Protein 1RL4 (pdb70)

Secondary structure (DSSP, 8-state):
----TT-GGGGS-PBPP---SHHHHHHHHHHHHHHHHTT-SEEEGGGGT--BSEEEE--EEEEEEEEEE-S-EEEEEE--TTSTT--EEEEEES-EEEEEE-TTS-EEEEEE-HHHHHHHHHHHHHHTT--GGGGB-HHHHHHHHHHHHHHHH-/----TT-GGGGS-PBPP---SHHHHHHHHHHHHHHHHTT-SEEEGGGGT--BSEEEE--EEEEEEEEEE-S-EEEEEE--TTSTT--EEEEEESSEEEEEE-TTS-EEEEEE-HHHHHHHHHHHHHHHT--GGGGB-HHHHHHHHHHHHHHHHHT-

Structure (m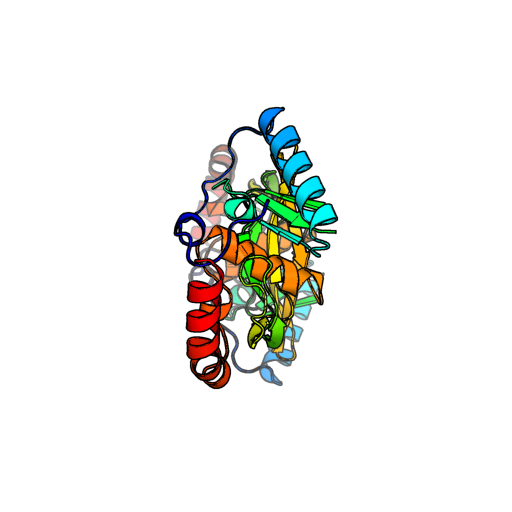mCIF, N/CA/C/O backbone):
data_1RL4
#
_entry.id   1RL4
#
_cell.length_a   102.317
_cell.length_b   102.317
_cell.length_c   118.339
_cell.angle_alpha   90.00
_cell.angle_beta   90.00
_cell.angle_gamma   120.00
#
_symmetry.space_group_name_H-M   'P 65'
#
loop_
_entity.id
_entity.type
_entity.pdbx_description
1 polymer 'formylmethionine deformylase'
2 non-polymer 'COBALT (II) ION'
3 non-polymer '(2R)-2-{[FORMYL(HYDROXY)AMINO]METHYL}HEXANOIC ACID'
4 non-polymer "2-{N'-[2-(5-AMINO-1-PHENYLCARBAMOYL-PENTYLCARBAMOYL)-HEXYL]-HYDRAZINOMETHYL}-HEXANOIC ACID(5-AMINO-1-PHENYLCARBAMOYL-PENTYL)-AMIDE"
5 water water
#
loop_
_atom_site.group_PDB
_atom_site.id
_atom_site.type_symbol
_atom_site.label_atom_id
_atom_site.label_alt_id
_atom_site.label_comp_id
_atom_site.label_asym_id
_atom_site.label_entity_id
_atom_site.label_seq_id
_atom_site.pdbx_PDB_ins_code
_atom_site.Cartn_x
_atom_site.Cartn_y
_atom_site.Cartn_z
_atom_site.occupancy
_atom_site.B_iso_or_equiv
_atom_site.auth_seq_id
_atom_site.auth_comp_id
_atom_site.auth_asym_id
_atom_site.auth_atom_id
_atom_site.pdbx_PDB_model_num
ATOM 1 N N . LYS A 1 10 ? -9.284 39.913 13.321 1.00 65.86 66 LYS A N 1
ATOM 2 C CA . LYS A 1 10 ? -9.674 40.954 12.323 1.00 65.55 66 LYS A CA 1
ATOM 3 C C . LYS A 1 10 ? -8.585 41.221 11.260 1.00 62.89 66 LYS A C 1
ATOM 4 O O . LYS A 1 10 ? -7.382 41.160 11.530 1.00 60.69 66 LYS A O 1
ATOM 10 N N . ILE A 1 11 ? -9.026 41.533 10.048 1.00 57.02 67 ILE A N 1
ATOM 11 C CA . ILE A 1 11 ? -8.105 41.823 8.971 1.00 51.68 67 ILE A CA 1
ATOM 12 C C . ILE A 1 11 ? -8.065 43.326 8.686 1.00 46.61 67 ILE A C 1
ATOM 13 O O . ILE A 1 11 ? -9.094 43.992 8.702 1.00 46.55 67 ILE A O 1
ATOM 18 N N . VAL A 1 12 ? -6.880 43.877 8.453 1.00 40.00 68 VAL A N 1
ATOM 19 C CA . VAL A 1 12 ? -6.802 45.308 8.176 1.00 40.58 68 VAL A CA 1
ATOM 20 C C . VAL A 1 12 ? -7.299 45.692 6.771 1.00 39.79 68 VAL A C 1
ATOM 21 O O . VAL A 1 12 ? -7.087 44.958 5.799 1.00 39.17 68 VAL A O 1
ATOM 25 N N . LYS A 1 13 ? -7.964 46.845 6.692 1.00 37.51 69 LYS A N 1
ATOM 26 C CA . LYS A 1 13 ? -8.639 47.297 5.481 1.00 36.24 69 LYS A CA 1
ATOM 27 C C . LYS A 1 13 ? -7.950 48.492 4.850 1.00 35.05 69 LYS A C 1
ATOM 28 O O . LYS A 1 13 ? -7.444 49.381 5.541 1.00 32.98 69 LYS A O 1
ATOM 34 N N . TYR A 1 14 ? -7.944 48.499 3.521 1.00 30.94 70 TYR A N 1
ATOM 35 C CA . TYR A 1 14 ? -7.621 49.674 2.750 1.00 30.72 70 TYR A CA 1
ATOM 36 C C . TYR A 1 14 ? -8.553 50.786 3.238 1.00 30.25 70 TYR A C 1
ATOM 37 O O . TYR A 1 14 ? -9.719 50.517 3.478 1.00 30.43 70 TYR A O 1
ATOM 46 N N . PRO A 1 15 ? -8.062 52.017 3.401 1.00 30.63 71 PRO A N 1
ATOM 47 C CA . PRO A 1 15 ? -6.711 52.445 3.014 1.00 29.20 71 PRO A CA 1
ATOM 48 C C . PRO A 1 15 ? -5.657 52.523 4.132 1.00 29.39 71 PRO A C 1
ATOM 49 O O . PRO A 1 15 ? -4.750 53.361 4.037 1.00 25.73 71 PRO A O 1
ATOM 53 N N . ASP A 1 16 ? -5.754 51.683 5.153 1.00 31.67 72 ASP A N 1
ATOM 54 C CA . ASP A 1 16 ? -4.716 51.604 6.183 1.00 32.49 72 ASP A CA 1
ATOM 55 C C . ASP A 1 16 ? -3.310 51.586 5.573 1.00 35.24 72 ASP A C 1
ATOM 56 O O . ASP A 1 16 ? -3.037 50.800 4.658 1.00 34.30 72 ASP A O 1
ATOM 61 N N . PRO A 1 17 ? -2.421 52.448 6.073 1.00 39.26 73 PRO A N 1
ATOM 62 C CA . PRO A 1 17 ? -1.076 52.595 5.492 1.00 39.09 73 PRO A CA 1
ATOM 63 C C . PRO A 1 17 ? -0.125 51.410 5.735 1.00 37.70 73 PRO A C 1
ATOM 64 O O . PRO A 1 17 ? 0.901 51.308 5.040 1.00 35.94 73 PRO A O 1
ATOM 68 N N . ILE A 1 18 ? -0.435 50.553 6.706 1.00 36.47 74 ILE A N 1
ATOM 69 C CA . ILE A 1 18 ? 0.357 49.342 6.911 1.00 40.47 74 ILE A CA 1
ATOM 70 C C . ILE A 1 18 ? 0.412 48.521 5.597 1.00 40.41 74 ILE A C 1
ATOM 71 O O . ILE A 1 18 ? 1.435 47.920 5.268 1.00 38.00 74 ILE A O 1
ATOM 76 N N . LEU A 1 19 ? -0.676 48.552 4.832 1.00 37.08 75 LEU A N 1
ATOM 77 C CA . LEU A 1 19 ? -0.776 47.798 3.594 1.00 35.04 75 LEU A CA 1
ATOM 78 C C . LEU A 1 19 ? 0.144 48.346 2.506 1.00 35.51 75 LEU A C 1
ATOM 79 O O . LEU A 1 19 ? 0.329 47.704 1.473 1.00 35.37 75 LEU A O 1
ATOM 84 N N . ARG A 1 20 ? 0.687 49.544 2.721 1.00 32.57 76 ARG A N 1
ATOM 85 C CA . ARG A 1 20 ? 1.504 50.217 1.716 1.00 33.19 76 ARG A CA 1
ATOM 86 C C . ARG A 1 20 ? 2.997 50.136 2.022 1.00 32.83 76 ARG A C 1
ATOM 87 O O . ARG A 1 20 ? 3.822 50.583 1.236 1.00 32.94 76 ARG A O 1
ATOM 95 N N . ARG A 1 21 ? 3.339 49.588 3.173 1.00 34.74 77 ARG A N 1
ATOM 96 C CA . ARG A 1 21 ? 4.744 49.442 3.550 1.00 40.64 77 ARG A CA 1
ATOM 97 C C . ARG A 1 21 ? 5.406 48.264 2.823 1.00 39.20 77 ARG A C 1
ATOM 98 O O . ARG A 1 21 ? 4.733 47.329 2.366 1.00 38.77 77 ARG A O 1
ATOM 106 N N . ARG A 1 22 ? 6.727 48.304 2.717 1.00 37.15 78 ARG A N 1
ATOM 107 C CA . ARG A 1 22 ? 7.468 47.117 2.315 1.00 36.94 78 ARG A CA 1
ATOM 108 C C . ARG A 1 22 ? 7.683 46.215 3.536 1.00 36.08 78 ARG A C 1
ATOM 109 O O . ARG A 1 22 ? 8.453 46.555 4.430 1.00 39.46 78 ARG A O 1
ATOM 117 N N . SER A 1 23 ? 6.993 45.077 3.585 1.00 32.71 79 SER A N 1
ATOM 118 C CA . SER A 1 23 ? 7.180 44.117 4.684 1.00 31.59 79 SER A CA 1
ATOM 119 C C . SER A 1 23 ? 8.637 43.673 4.802 1.00 32.15 79 SER A C 1
ATOM 120 O O . SER A 1 23 ? 9.361 43.597 3.799 1.00 28.00 79 SER A O 1
ATOM 123 N N . GLU A 1 24 ? 9.049 43.371 6.028 1.00 32.05 80 GLU A N 1
ATOM 124 C CA . GLU A 1 24 ? 10.444 43.070 6.342 1.00 35.47 80 GLU A CA 1
ATOM 125 C C . GLU A 1 24 ? 10.723 41.575 6.307 1.00 30.53 80 GLU A C 1
ATOM 126 O O . GLU A 1 24 ? 9.911 40.768 6.773 1.00 25.48 80 GLU A O 1
ATOM 132 N N . GLU A 1 25 ? 11.897 41.217 5.805 1.00 30.49 81 GLU A N 1
ATOM 133 C CA . GLU A 1 25 ? 12.358 39.827 5.834 1.00 32.99 81 GLU A CA 1
ATOM 134 C C . GLU A 1 25 ? 12.286 39.231 7.243 1.00 32.77 81 GLU A C 1
ATOM 135 O O . GLU A 1 25 ? 12.608 39.899 8.213 1.00 36.19 81 GLU A O 1
ATOM 141 N N . VAL A 1 26 ? 11.843 37.983 7.349 1.00 35.30 82 VAL A N 1
ATOM 142 C CA . VAL A 1 26 ? 11.913 37.243 8.599 1.00 39.22 82 VAL A CA 1
ATOM 143 C C . VAL A 1 26 ? 13.361 36.770 8.758 1.00 44.91 82 VAL A C 1
ATOM 144 O O . VAL A 1 26 ? 13.952 36.251 7.811 1.00 39.84 82 VAL A O 1
ATOM 148 N N . THR A 1 27 ? 13.930 36.966 9.945 1.00 47.19 83 THR A N 1
ATOM 149 C CA . THR A 1 27 ? 15.284 36.501 10.229 1.00 52.44 83 THR A CA 1
ATOM 150 C C . THR A 1 27 ? 15.294 35.404 11.299 1.00 53.58 83 THR A C 1
ATOM 151 O O . THR A 1 27 ? 16.196 34.577 11.319 1.00 53.59 83 THR A O 1
ATOM 155 N N . ASN A 1 28 ? 14.278 35.371 12.160 1.00 53.73 84 ASN A N 1
ATOM 156 C CA . ASN A 1 28 ? 14.196 34.329 13.189 1.00 55.36 84 ASN A CA 1
ATOM 157 C C . ASN A 1 28 ? 13.148 33.265 12.893 1.00 54.42 84 ASN A C 1
ATOM 158 O O . ASN A 1 28 ? 11.952 33.522 12.974 1.00 55.01 84 ASN A O 1
ATOM 163 N N . PHE A 1 29 ? 13.600 32.063 12.566 1.00 52.90 85 PHE A N 1
ATOM 164 C CA . PHE A 1 29 ? 12.681 30.975 12.275 1.00 53.85 85 PHE A CA 1
ATOM 165 C C . PHE A 1 29 ? 12.471 30.131 13.520 1.00 59.56 85 PHE A C 1
ATOM 166 O O . PHE A 1 29 ? 12.878 28.979 13.577 1.00 60.91 85 PHE A O 1
ATOM 174 N N . ASP A 1 30 ? 11.814 30.731 14.507 1.00 66.35 86 ASP A N 1
ATOM 175 C CA . ASP A 1 30 ? 11.672 30.165 15.847 1.00 71.83 86 ASP A CA 1
ATOM 176 C C . ASP A 1 30 ? 10.213 29.924 16.251 1.00 74.18 86 ASP A C 1
ATOM 177 O O . ASP A 1 30 ? 9.381 29.507 15.440 1.00 73.31 86 ASP A O 1
ATOM 182 N N . ASP A 1 31 ? 9.920 30.206 17.519 1.00 76.31 87 ASP A N 1
ATOM 183 C CA . ASP A 1 31 ? 8.597 29.972 18.098 1.00 76.58 87 ASP A CA 1
ATOM 184 C C . ASP A 1 31 ? 7.625 31.129 17.852 1.00 73.75 87 ASP A C 1
ATOM 185 O O . ASP A 1 31 ? 6.443 30.906 17.599 1.00 71.23 87 ASP A O 1
ATOM 190 N N . ASN A 1 32 ? 8.121 32.358 17.929 1.00 72.66 88 ASN A N 1
ATOM 191 C CA . ASN A 1 32 ? 7.316 33.508 17.552 1.00 73.97 88 ASN A CA 1
ATOM 192 C C . ASN A 1 32 ? 6.732 33.346 16.141 1.00 72.53 88 ASN A C 1
ATOM 193 O O . ASN A 1 32 ? 5.526 33.506 15.934 1.00 73.38 88 ASN A O 1
ATOM 198 N N . LEU A 1 33 ? 7.596 33.006 15.185 1.00 68.47 89 LEU A N 1
ATOM 199 C CA . LEU A 1 33 ? 7.192 32.772 13.802 1.00 62.70 89 LEU A CA 1
ATOM 200 C C . LEU A 1 33 ? 6.074 31.743 13.712 1.00 61.52 89 LEU A C 1
ATOM 201 O O . LEU A 1 33 ? 5.088 31.943 12.996 1.00 57.37 89 LEU A O 1
ATOM 206 N N . LYS A 1 34 ? 6.240 30.640 14.437 1.00 62.28 90 LYS A N 1
ATOM 207 C CA . LYS A 1 34 ? 5.255 29.565 14.460 1.00 64.62 90 LYS A CA 1
ATOM 208 C C . LYS A 1 34 ? 3.903 30.052 14.990 1.00 64.67 90 LYS A C 1
ATOM 209 O O . LYS A 1 34 ? 2.849 29.659 14.490 1.00 62.69 90 LYS A O 1
ATOM 215 N N . ARG A 1 35 ? 3.950 30.913 16.002 1.00 66.43 91 ARG A N 1
ATOM 216 C CA . ARG A 1 35 ? 2.744 31.477 16.596 1.00 68.83 91 ARG A CA 1
ATOM 217 C C . ARG A 1 35 ? 2.077 32.439 15.614 1.00 64.30 91 ARG A C 1
ATOM 218 O O . ARG A 1 35 ? 0.880 32.345 15.360 1.00 64.50 91 ARG A O 1
ATOM 226 N N . VAL A 1 36 ? 2.865 33.354 15.056 1.00 58.90 92 VAL A N 1
ATOM 227 C CA . VAL A 1 36 ? 2.379 34.263 14.027 1.00 54.00 92 VAL A CA 1
ATOM 228 C C . VAL A 1 36 ? 1.709 33.524 12.868 1.00 51.07 92 VAL A C 1
ATOM 229 O O .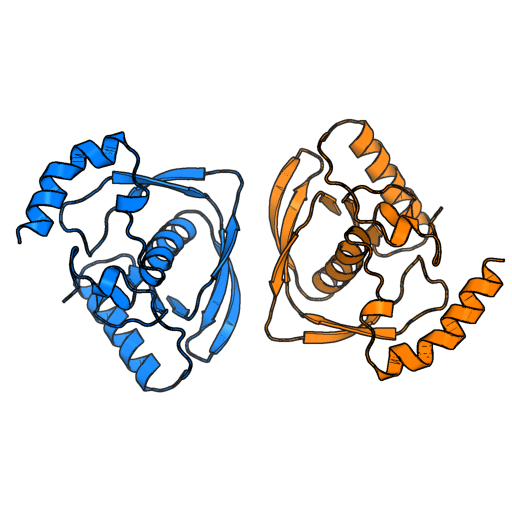 VAL A 1 36 ? 0.607 33.883 12.447 1.00 50.40 92 VAL A O 1
ATOM 233 N N . VAL A 1 37 ? 2.363 32.481 12.366 1.00 46.88 93 VAL A N 1
ATOM 234 C CA . VAL A 1 37 ? 1.835 31.721 11.236 1.00 45.14 93 VAL A CA 1
ATOM 235 C C . VAL A 1 37 ? 0.530 31.021 11.594 1.00 46.59 93 VAL A C 1
ATOM 236 O O . VAL A 1 37 ? -0.397 30.980 10.779 1.00 44.53 93 VAL A O 1
ATOM 240 N N . ARG A 1 38 ? 0.452 30.467 12.807 1.00 49.54 94 ARG A N 1
ATOM 241 C CA . ARG A 1 38 ? -0.793 29.836 13.260 1.00 48.76 94 ARG A CA 1
ATOM 242 C C . ARG A 1 38 ? -1.936 30.859 13.383 1.00 43.74 94 ARG A C 1
ATOM 243 O O . ARG A 1 38 ? -3.059 30.585 12.985 1.00 43.17 94 ARG A O 1
ATOM 251 N N . LYS A 1 39 ? -1.634 32.027 13.932 1.00 42.21 95 LYS A N 1
ATOM 252 C CA . LYS A 1 39 ? -2.576 33.129 13.971 1.00 47.27 95 LYS A CA 1
ATOM 253 C C . LYS A 1 39 ? -3.085 33.495 12.562 1.00 48.16 95 LYS A C 1
ATOM 254 O O . LYS A 1 39 ? -4.288 33.724 12.378 1.00 47.62 95 LYS A O 1
ATOM 260 N N . MET A 1 40 ? -2.180 33.542 11.577 1.00 44.06 96 MET A N 1
ATOM 261 C CA . MET A 1 40 ? -2.565 33.857 10.201 1.00 41.25 96 MET A CA 1
ATOM 262 C C . MET A 1 40 ? -3.538 32.825 9.644 1.00 41.90 96 MET A C 1
ATOM 263 O O . MET A 1 40 ? -4.537 33.172 9.000 1.00 40.23 96 MET A O 1
ATOM 268 N N . PHE A 1 41 ? -3.250 31.554 9.893 1.00 41.96 97 PHE A N 1
ATOM 269 C CA . PHE A 1 41 ? -4.140 30.490 9.444 1.00 45.82 97 PHE A CA 1
ATOM 270 C C . PHE A 1 41 ? -5.508 30.597 10.115 1.00 48.26 97 PHE A C 1
ATOM 271 O O . PHE A 1 41 ? -6.529 30.508 9.441 1.00 49.40 97 PHE A O 1
ATOM 279 N N . ASP A 1 42 ? -5.518 30.799 11.434 1.00 48.19 98 ASP A N 1
ATOM 280 C CA . ASP A 1 42 ? -6.765 30.930 12.199 1.00 50.62 98 ASP A CA 1
ATOM 281 C C . ASP A 1 42 ? -7.621 32.038 11.610 1.00 49.21 98 ASP A C 1
ATOM 282 O O . ASP A 1 42 ? -8.796 31.837 11.313 1.00 48.84 98 ASP A O 1
ATOM 287 N N . ILE A 1 43 ? -7.023 33.214 11.452 1.00 48.36 99 ILE A N 1
ATOM 288 C CA . ILE A 1 43 ? -7.743 34.345 10.888 1.00 49.11 99 ILE A CA 1
ATOM 289 C C . ILE A 1 43 ? -8.205 34.049 9.457 1.00 50.89 99 ILE A C 1
ATOM 290 O O . ILE A 1 43 ? -9.344 34.346 9.103 1.00 49.75 99 ILE A O 1
ATOM 295 N N . MET A 1 44 ? -7.340 33.426 8.656 1.00 50.80 100 MET A N 1
ATOM 296 C CA . MET A 1 44 ? -7.710 33.047 7.299 1.00 51.27 100 MET A CA 1
ATOM 297 C C . MET A 1 44 ? -8.930 32.124 7.257 1.00 52.61 100 MET A C 1
ATOM 298 O O . MET A 1 44 ? -9.849 32.357 6.476 1.00 49.22 100 MET A O 1
ATOM 303 N N . TYR A 1 45 ? -8.939 31.082 8.089 1.00 56.89 101 TYR A N 1
ATOM 304 C CA . TYR A 1 45 ? -10.079 30.158 8.137 1.00 60.33 101 TYR A CA 1
ATOM 305 C C . TYR A 1 45 ? -11.350 30.869 8.571 1.00 59.25 101 TYR A C 1
ATOM 306 O O . TYR A 1 45 ? -12.403 30.646 8.000 1.00 59.46 101 TYR A O 1
ATOM 315 N N . GLU A 1 46 ? -11.237 31.735 9.571 1.00 59.37 102 GLU A N 1
ATOM 316 C CA . GLU A 1 46 ? -12.376 32.503 10.059 1.00 61.03 102 GLU A CA 1
ATOM 317 C C . GLU A 1 46 ? -12.981 33.398 8.973 1.00 59.97 102 GLU A C 1
ATOM 318 O O . GLU A 1 46 ? -14.199 33.486 8.849 1.00 57.00 102 GLU A O 1
ATOM 324 N N . SER A 1 47 ? -12.129 34.055 8.188 1.00 59.80 103 SER A N 1
ATOM 325 C CA . SER A 1 47 ? -12.590 34.940 7.116 1.00 59.13 103 SER A CA 1
ATOM 326 C C . SER A 1 47 ? -12.936 34.194 5.835 1.00 57.91 103 SER A C 1
ATOM 327 O O . SER A 1 47 ? -13.287 34.819 4.839 1.00 56.44 103 SER A O 1
ATOM 330 N N . LYS A 1 48 ? -12.821 32.868 5.855 1.00 59.16 104 LYS A N 1
ATOM 331 C CA . LYS A 1 48 ? -13.052 32.045 4.665 1.00 63.56 104 LYS A CA 1
ATOM 332 C C . LYS A 1 48 ? -12.213 32.508 3.472 1.00 61.76 104 LYS A C 1
ATOM 333 O O . LYS A 1 48 ? -12.694 32.558 2.341 1.00 62.10 104 LYS A O 1
ATOM 339 N N . GLY A 1 49 ? -10.957 32.843 3.730 1.00 58.04 105 GLY A N 1
ATOM 340 C CA . GLY A 1 49 ? -10.072 33.300 2.683 1.00 55.49 105 GLY A CA 1
ATOM 341 C C . GLY A 1 49 ? -9.349 32.136 2.051 1.00 53.24 105 GLY A C 1
ATOM 342 O O . GLY A 1 49 ? -9.179 31.101 2.666 1.00 55.39 105 GLY A O 1
ATOM 343 N N . ILE A 1 50 ? -8.928 32.301 0.811 1.00 51.68 106 ILE A N 1
ATOM 344 C CA . ILE A 1 50 ? -8.167 31.275 0.138 1.00 51.25 106 ILE A CA 1
ATOM 345 C C . ILE A 1 50 ? -6.689 31.452 0.470 1.00 51.18 106 ILE A C 1
ATOM 346 O O . ILE A 1 50 ? -5.889 30.542 0.292 1.00 53.75 106 ILE A O 1
ATOM 351 N N . GLY A 1 51 ? -6.342 32.634 0.969 1.00 47.99 107 GLY A N 1
ATOM 352 C CA . GLY A 1 51 ? -4.975 32.958 1.327 1.00 44.02 107 GLY A CA 1
ATOM 353 C C . GLY A 1 51 ? -4.909 34.209 2.189 1.00 39.84 107 GLY A C 1
ATOM 354 O O . GLY A 1 51 ? -5.913 34.892 2.395 1.00 41.09 107 GLY A O 1
ATOM 355 N N . LEU A 1 52 ? -3.725 34.511 2.694 1.00 34.85 108 LEU A N 1
ATOM 356 C CA . LEU A 1 52 ? -3.531 35.664 3.554 1.00 31.89 108 LEU A CA 1
ATOM 357 C C . LEU A 1 52 ? -2.073 36.079 3.591 1.00 31.54 108 LEU A C 1
ATOM 358 O O . LEU A 1 52 ? -1.181 35.244 3.544 1.00 32.06 108 LEU A O 1
ATOM 363 N N . SER A 1 53 ? -1.837 37.379 3.685 1.00 30.29 109 SER A N 1
ATOM 364 C CA . SER A 1 53 ? -0.496 37.889 3.870 1.00 32.60 109 SER A CA 1
ATOM 365 C C . SER A 1 53 ? -0.376 38.566 5.245 1.00 34.99 109 SER A C 1
ATOM 366 O O . SER A 1 53 ? -1.354 39.106 5.778 1.00 35.31 109 SER A O 1
ATOM 369 N N . ALA A 1 54 ? 0.826 38.549 5.806 1.00 33.09 110 ALA A N 1
ATOM 370 C CA . ALA A 1 54 ? 1.066 39.086 7.145 1.00 34.33 110 ALA A CA 1
ATOM 371 C C . ALA A 1 54 ? 0.609 40.542 7.345 1.00 31.78 110 ALA A C 1
ATOM 372 O O . ALA A 1 54 ? -0.003 40.852 8.364 1.00 30.17 110 ALA A O 1
ATOM 374 N N . PRO A 1 55 ? 0.893 41.429 6.392 1.00 30.15 111 PRO A N 1
ATOM 375 C CA . PRO A 1 55 ? 0.478 42.828 6.530 1.00 31.81 111 PRO A CA 1
ATOM 376 C C . PRO A 1 55 ? -1.024 42.919 6.788 1.00 32.93 111 PRO A C 1
ATOM 377 O O . PRO A 1 55 ? -1.439 43.812 7.512 1.00 33.11 111 PRO A O 1
ATOM 381 N N . GLN A 1 56 ? -1.802 42.001 6.217 1.00 30.87 112 GLN A N 1
ATOM 382 C CA . GLN A 1 56 ? -3.255 42.019 6.370 1.00 36.37 112 GLN A CA 1
ATOM 383 C C . GLN A 1 56 ? -3.742 41.685 7.783 1.00 39.72 112 GLN A C 1
ATOM 384 O O . GLN A 1 56 ? -4.914 41.906 8.102 1.00 37.78 112 GLN A O 1
ATOM 390 N N . VAL A 1 57 ? -2.863 41.145 8.622 1.00 38.07 113 VAL A N 1
ATOM 391 C CA . VAL A 1 57 ? -3.205 41.005 10.028 1.00 38.31 113 VAL A CA 1
ATOM 392 C C . VAL A 1 57 ? -2.321 41.905 10.870 1.00 39.73 113 VAL A C 1
ATOM 393 O O . VAL A 1 57 ? -2.105 41.651 12.050 1.00 40.65 113 VAL A O 1
ATOM 397 N N . ASN A 1 58 ? -1.823 42.967 10.242 1.00 38.69 114 ASN A N 1
ATOM 398 C CA . ASN A 1 58 ? -1.096 44.004 10.948 1.00 44.02 114 ASN A CA 1
ATOM 399 C C . ASN A 1 58 ? 0.313 43.592 11.366 1.00 44.89 114 ASN A C 1
ATOM 400 O O . ASN A 1 58 ? 0.855 44.103 12.340 1.00 43.22 114 ASN A O 1
ATOM 405 N N . ILE A 1 59 ? 0.903 42.659 10.624 1.00 43.07 115 ILE A N 1
ATOM 406 C CA . ILE A 1 59 ? 2.291 42.253 10.862 1.00 39.02 115 ILE A CA 1
ATOM 407 C C . ILE A 1 59 ? 3.109 42.496 9.586 1.00 37.64 115 ILE A C 1
ATOM 408 O O . ILE A 1 59 ? 2.904 41.843 8.564 1.00 37.00 115 ILE A O 1
ATOM 413 N N . SER A 1 60 ? 4.026 43.453 9.644 1.00 34.62 116 SER A N 1
ATOM 414 C CA . SER A 1 60 ? 4.797 43.845 8.472 1.00 34.29 116 SER A CA 1
ATOM 415 C C . SER A 1 60 ? 6.009 42.932 8.196 1.00 33.20 116 SER A C 1
ATOM 416 O O . SER A 1 60 ? 7.148 43.383 8.178 1.00 33.65 116 SER A O 1
ATOM 419 N N . LYS A 1 61 ? 5.736 41.651 7.962 1.00 32.12 117 LYS A N 1
ATOM 420 C CA . LYS A 1 61 ? 6.765 40.632 7.765 1.00 35.31 117 LYS A CA 1
ATOM 421 C C . LYS A 1 61 ? 6.458 39.899 6.466 1.00 33.75 117 LYS A C 1
ATOM 422 O O . LYS A 1 61 ? 5.291 39.779 6.085 1.00 27.31 117 LYS A O 1
ATOM 428 N N . ARG A 1 62 ? 7.492 39.379 5.812 1.00 29.90 118 ARG A N 1
ATOM 429 C CA . ARG A 1 62 ? 7.317 38.692 4.541 1.00 28.79 118 ARG A CA 1
ATOM 430 C C . ARG A 1 62 ? 6.844 37.254 4.713 1.00 28.33 118 ARG A C 1
ATOM 431 O O . ARG A 1 62 ? 7.628 36.298 4.595 1.00 28.19 118 ARG A O 1
ATOM 439 N N . ILE A 1 63 ? 5.554 37.113 5.004 1.00 24.17 119 ILE A N 1
ATOM 440 C CA . ILE A 1 63 ? 4.949 35.816 5.207 1.00 25.52 119 ILE A CA 1
ATOM 441 C C . ILE A 1 63 ? 3.630 35.792 4.478 1.00 27.29 119 ILE A C 1
ATOM 442 O O . ILE A 1 63 ? 2.829 36.716 4.613 1.00 26.29 119 ILE A O 1
ATOM 447 N N . ILE A 1 64 ? 3.416 34.706 3.749 1.00 27.12 120 ILE A N 1
ATOM 448 C CA . ILE A 1 64 ? 2.205 34.426 3.013 1.00 33.43 120 ILE A CA 1
ATOM 449 C C . ILE A 1 64 ? 1.773 33.001 3.365 1.00 36.90 120 ILE A C 1
ATOM 450 O O . ILE A 1 64 ? 2.610 32.097 3.495 1.00 35.97 120 ILE A O 1
ATOM 455 N N . VAL A 1 65 ? 0.470 32.795 3.525 1.00 34.08 121 VAL A N 1
ATOM 456 C CA . VAL A 1 65 ? -0.056 31.454 3.699 1.00 33.66 121 VAL A CA 1
ATOM 457 C C . VAL A 1 65 ? -1.243 31.252 2.792 1.00 35.44 121 VAL A C 1
ATOM 458 O O . VAL A 1 65 ? -1.785 32.192 2.229 1.00 34.38 121 VAL A O 1
ATOM 462 N N . TRP A 1 66 ? -1.677 30.015 2.657 1.00 37.01 122 TRP A N 1
ATOM 463 C CA . TRP A 1 66 ? -2.894 29.796 1.906 1.00 43.73 122 TRP A CA 1
ATOM 464 C C . TRP A 1 66 ? -3.433 28.402 2.144 1.00 44.21 122 TRP A C 1
ATOM 465 O O . TRP A 1 66 ? -2.756 27.579 2.763 1.00 41.71 122 TRP A O 1
ATOM 476 N N . ASN A 1 67 ? -4.663 28.161 1.691 1.00 47.64 123 ASN A N 1
ATOM 477 C CA . ASN A 1 67 ? -5.193 26.800 1.569 1.00 55.38 123 ASN A CA 1
ATOM 478 C C . ASN A 1 67 ? -5.676 26.503 0.149 1.00 59.40 123 ASN A C 1
ATOM 479 O O . ASN A 1 67 ? -6.752 26.959 -0.259 1.00 63.23 123 ASN A O 1
ATOM 484 N N . ARG A 1 79 ? -0.144 25.800 2.618 1.00 43.28 135 ARG A N 1
ATOM 485 C CA . ARG A 1 79 ? 1.227 25.958 3.107 1.00 47.72 135 ARG A CA 1
ATOM 486 C C . ARG A 1 79 ? 1.691 27.405 3.389 1.00 43.74 135 ARG A C 1
ATOM 487 O O . ARG A 1 79 ? 0.892 28.347 3.486 1.00 40.02 135 ARG A O 1
ATOM 495 N N . ILE A 1 80 ? 3.003 27.534 3.547 1.00 41.92 136 ILE A N 1
ATOM 496 C CA . ILE A 1 80 ? 3.654 28.675 4.161 1.00 38.48 136 ILE A CA 1
ATOM 497 C C . ILE A 1 80 ? 4.815 29.125 3.265 1.00 38.08 136 ILE A C 1
ATOM 498 O O . ILE A 1 80 ? 5.627 28.313 2.818 1.00 35.43 136 ILE A O 1
ATOM 503 N N . PHE A 1 81 ? 4.876 30.416 2.978 1.00 33.71 137 PHE A N 1
ATOM 504 C CA . PHE A 1 81 ? 5.980 30.955 2.189 1.00 32.31 137 PHE A CA 1
ATOM 505 C C . PHE A 1 81 ? 6.530 32.163 2.902 1.00 32.20 137 PHE A C 1
ATOM 506 O O . PHE A 1 81 ? 5.814 33.150 3.097 1.00 32.61 137 PHE A O 1
ATOM 514 N N . ILE A 1 82 ? 7.784 32.060 3.332 1.00 29.15 138 ILE A N 1
ATOM 515 C CA . ILE A 1 82 ? 8.466 33.143 4.025 1.00 27.89 138 ILE A CA 1
ATOM 516 C C . ILE A 1 82 ? 9.550 33.720 3.123 1.00 27.49 138 ILE A C 1
ATOM 517 O O . ILE A 1 82 ? 10.229 32.982 2.400 1.00 25.41 138 ILE A O 1
ATOM 522 N N . ASN A 1 83 ? 9.691 35.042 3.153 1.00 22.86 139 ASN A N 1
ATOM 523 C CA . ASN A 1 83 ? 10.653 35.741 2.317 1.00 27.94 139 ASN A CA 1
ATOM 524 C C . ASN A 1 83 ? 10.636 35.257 0.868 1.00 28.92 139 ASN A C 1
ATOM 525 O O . ASN A 1 83 ? 11.672 34.881 0.329 1.00 30.77 139 ASN A O 1
ATOM 530 N N . PRO A 1 84 ? 9.470 35.262 0.233 1.00 27.52 140 PRO A N 1
ATOM 531 C CA . PRO A 1 84 ? 9.369 34.799 -1.161 1.00 27.67 140 PRO A CA 1
ATOM 532 C C . PRO A 1 84 ? 9.948 35.787 -2.177 1.00 24.76 140 PRO A C 1
ATOM 533 O O . PRO A 1 84 ? 10.094 36.979 -1.913 1.00 27.89 140 PRO A O 1
ATOM 537 N N . SER A 1 85 ? 10.281 35.268 -3.349 1.00 24.49 141 SER A N 1
ATOM 538 C CA . SER A 1 85 ? 10.617 36.106 -4.478 1.00 23.17 141 SER A CA 1
ATOM 539 C C . SER A 1 85 ? 9.960 35.503 -5.694 1.00 24.69 141 SER A C 1
ATOM 540 O O . SER A 1 85 ? 9.744 34.295 -5.745 1.00 23.41 141 SER A O 1
ATOM 543 N N . ILE A 1 86 ? 9.654 36.356 -6.665 1.00 22.57 142 ILE A N 1
ATOM 544 C CA . ILE A 1 86 ? 9.190 35.920 -7.963 1.00 25.87 142 ILE A CA 1
ATOM 545 C C . ILE A 1 86 ? 10.228 36.344 -8.946 1.00 24.31 142 ILE A C 1
ATOM 546 O O . ILE A 1 86 ? 10.557 37.512 -9.026 1.00 25.47 142 ILE A O 1
ATOM 551 N N . VAL A 1 87 ? 10.766 35.394 -9.691 1.00 22.88 143 VAL A N 1
ATOM 552 C CA . VAL A 1 87 ? 11.974 35.675 -10.444 1.00 25.18 143 VAL A CA 1
ATOM 553 C C . VAL A 1 87 ? 11.868 35.363 -11.936 1.00 25.02 143 VAL A C 1
ATOM 554 O O . VAL A 1 87 ? 12.800 35.663 -12.674 1.00 23.89 143 VAL A O 1
ATOM 558 N N . GLU A 1 88 ? 10.752 34.765 -12.367 1.00 22.39 144 GLU A N 1
ATOM 559 C CA . GLU A 1 88 ? 10.470 34.602 -13.807 1.00 23.44 144 GLU A CA 1
ATOM 560 C C . GLU A 1 88 ? 8.993 34.312 -14.017 1.00 24.37 144 GLU A C 1
ATOM 561 O O . GLU A 1 88 ? 8.258 34.042 -13.060 1.00 22.13 144 GLU A O 1
ATOM 567 N N . GLN A 1 89 ? 8.572 34.306 -15.278 1.00 21.78 145 GLN A N 1
ATOM 568 C CA . GLN A 1 89 ? 7.148 34.206 -15.600 1.00 24.71 145 GLN A CA 1
ATOM 569 C C . GLN A 1 89 ? 6.983 33.708 -17.025 1.00 24.08 145 GLN A C 1
ATOM 570 O O . GLN A 1 89 ? 7.862 33.919 -17.873 1.00 23.59 145 GLN A O 1
ATOM 576 N N . SER A 1 90 ? 5.857 33.059 -17.294 1.00 22.57 146 SER A N 1
ATOM 577 C CA . SER A 1 90 ? 5.468 32.729 -18.663 1.00 22.51 146 SER A CA 1
ATOM 578 C C . SER A 1 90 ? 5.322 33.999 -19.516 1.00 23.82 146 SER A C 1
ATOM 579 O O . SER A 1 90 ? 5.131 35.109 -18.980 1.00 22.67 146 SER A O 1
ATOM 582 N N . LEU A 1 91 ? 5.414 33.847 -20.836 1.00 26.02 147 LEU A N 1
ATOM 583 C CA . LEU A 1 91 ? 4.969 34.898 -21.776 1.00 26.12 147 LEU A CA 1
ATOM 584 C C . LEU A 1 91 ? 3.446 35.068 -21.678 1.00 25.43 147 LEU A C 1
ATOM 585 O O . LEU A 1 91 ? 2.935 36.171 -21.770 1.00 24.99 147 LEU A O 1
ATOM 590 N N . VAL A 1 92 ? 2.734 33.958 -21.504 1.00 22.67 148 VAL A N 1
ATOM 591 C CA . VAL A 1 92 ? 1.280 33.979 -21.431 1.00 25.17 148 VAL A CA 1
ATOM 592 C C . VAL A 1 92 ? 0.839 34.712 -20.156 1.00 26.87 148 VAL A C 1
ATOM 593 O O . VAL A 1 92 ? 1.256 34.362 -19.038 1.00 25.59 148 VAL A O 1
ATOM 597 N N . LYS A 1 93 ? 0.032 35.751 -20.343 1.00 21.14 149 LYS A N 1
ATOM 598 C CA . LYS A 1 93 ? -0.606 36.441 -19.235 1.00 24.42 149 LYS A CA 1
ATOM 599 C C . LYS A 1 93 ? -2.101 36.386 -19.475 1.00 26.45 149 LYS A C 1
ATOM 600 O O . LYS A 1 93 ? -2.538 36.241 -20.612 1.00 25.63 149 LYS A O 1
ATOM 606 N N . LEU A 1 94 ? -2.870 36.490 -18.401 1.00 27.20 150 LEU A N 1
ATOM 607 C CA . LEU A 1 94 ? -4.321 36.568 -18.501 1.00 29.79 150 LEU A CA 1
ATOM 608 C C . LEU A 1 94 ? -4.912 37.421 -17.389 1.00 28.44 150 LEU A C 1
ATOM 609 O O . LEU A 1 94 ? -4.314 37.578 -16.316 1.00 25.48 150 LEU A O 1
ATOM 614 N N . LYS A 1 95 ? -6.093 37.967 -17.668 1.00 26.84 151 LYS A N 1
ATOM 615 C CA . LYS A 1 95 ? -6.864 38.689 -16.669 1.00 27.23 151 LYS A CA 1
ATOM 616 C C . LYS A 1 95 ? -7.807 37.745 -15.957 1.00 28.28 151 LYS A C 1
ATOM 617 O O . LYS A 1 95 ? -8.515 36.956 -16.593 1.00 25.11 151 LYS A O 1
ATOM 623 N N . LEU A 1 96 ? -7.790 37.830 -14.632 1.00 26.51 152 LEU A N 1
ATOM 624 C CA . LEU A 1 96 ? -8.756 37.155 -13.780 1.00 27.37 152 LEU A CA 1
ATOM 625 C C . LEU A 1 96 ? -9.350 38.183 -12.827 1.00 27.96 152 LEU A C 1
ATOM 626 O O . LEU A 1 96 ? -8.655 39.107 -12.370 1.00 26.92 152 LEU A O 1
ATOM 631 N N . ILE A 1 97 ? -10.634 38.034 -12.540 1.00 27.89 153 ILE A N 1
ATOM 632 C CA . ILE A 1 97 ? -11.277 38.843 -11.523 1.00 29.59 153 ILE A CA 1
ATOM 633 C C . ILE A 1 97 ? -10.797 38.399 -10.152 1.00 27.17 153 ILE A C 1
ATOM 634 O O . ILE A 1 97 ? -10.878 37.219 -9.794 1.00 25.89 153 ILE A O 1
ATOM 639 N N . GLU A 1 98 ? -10.274 39.355 -9.395 1.00 27.35 154 GLU A N 1
ATOM 640 C CA . GLU A 1 98 ? -9.806 39.082 -8.041 1.00 29.72 154 GLU A CA 1
ATOM 641 C C . GLU A 1 98 ? -10.645 39.845 -7.034 1.00 28.83 154 GLU A C 1
ATOM 642 O O . GLU A 1 98 ? -11.167 40.912 -7.332 1.00 29.60 154 GLU A O 1
ATOM 648 N N . GLY A 1 99 ? -10.762 39.284 -5.839 1.00 27.49 155 GLY A N 1
ATOM 649 C CA . GLY A 1 99 ? -11.172 40.045 -4.673 1.00 30.74 155 GLY A CA 1
ATOM 650 C C . GLY A 1 99 ? -10.007 40.072 -3.688 1.00 33.09 155 GLY A C 1
ATOM 651 O O . GLY A 1 99 ? -8.999 39.393 -3.887 1.00 36.79 155 GLY A O 1
ATOM 652 N N . CYS A 1 100 ? -10.136 40.862 -2.631 1.00 28.82 156 CYS A N 1
ATOM 653 C CA . CYS A 1 100 ? -9.097 40.976 -1.622 1.00 26.27 156 CYS A CA 1
ATOM 654 C C . CYS A 1 100 ? -9.774 41.197 -0.281 1.00 29.40 156 CYS A C 1
ATOM 655 O O . CYS A 1 100 ? -10.676 42.030 -0.167 1.00 30.87 156 CYS A O 1
ATOM 658 N N . LEU A 1 101 ? -9.351 40.433 0.721 1.00 29.17 157 LEU A N 1
ATOM 659 C CA . LEU A 1 101 ? -9.875 40.551 2.080 1.00 30.65 157 LEU A CA 1
ATOM 660 C C . LEU A 1 101 ? -9.704 41.963 2.642 1.00 32.15 157 LEU A C 1
ATOM 661 O O . LEU A 1 101 ? -10.402 42.356 3.571 1.00 33.58 157 LEU A O 1
ATOM 666 N N . SER A 1 102 ? -8.766 42.725 2.094 1.00 29.62 158 SER A N 1
ATOM 667 C CA . SER A 1 102 ? -8.577 44.081 2.562 1.00 30.64 158 SER A CA 1
ATOM 668 C C . SER A 1 102 ? -9.496 45.086 1.849 1.00 29.86 158 SER A C 1
ATOM 669 O O . SER A 1 102 ? -9.460 46.273 2.164 1.00 30.12 158 SER A O 1
ATOM 672 N N . PHE A 1 103 ? -10.303 44.612 0.898 1.00 27.27 159 PHE A N 1
ATOM 673 C CA . PHE A 1 103 ? -11.186 45.495 0.122 1.00 29.17 159 PHE A CA 1
ATOM 674 C C . PHE A 1 103 ? -12.602 44.899 0.054 1.00 29.52 159 PHE A C 1
ATOM 675 O O . PHE A 1 103 ? -12.997 44.362 -0.978 1.00 29.05 159 PHE A O 1
ATOM 683 N N . PRO A 1 104 ? -13.379 45.006 1.123 1.00 31.61 160 PRO A N 1
ATOM 684 C CA . PRO A 1 104 ? -14.720 44.390 1.132 1.00 33.54 160 PRO A CA 1
ATOM 685 C C . PRO A 1 104 ? -15.565 44.936 -0.029 1.00 30.45 160 PRO A C 1
ATOM 686 O O . PRO A 1 104 ? -15.509 46.128 -0.290 1.00 30.26 160 PRO A O 1
ATOM 690 N N . GLY A 1 105 ? -16.267 44.066 -0.751 1.00 32.69 161 GLY A N 1
ATOM 691 C CA . GLY A 1 105 ? -17.144 44.482 -1.821 1.00 30.38 161 GLY A CA 1
ATOM 692 C C . GLY A 1 105 ? -16.461 44.883 -3.117 1.00 35.06 161 GLY A C 1
ATOM 693 O O . GLY A 1 105 ? -17.130 45.280 -4.065 1.00 34.59 161 GLY A O 1
ATOM 694 N N . ILE A 1 106 ? -15.136 44.785 -3.187 1.00 30.40 162 ILE A N 1
ATOM 695 C CA . ILE A 1 106 ? -14.456 45.219 -4.402 1.00 31.68 162 ILE A CA 1
ATOM 696 C C . ILE A 1 106 ? -13.911 44.065 -5.261 1.00 32.29 162 ILE A C 1
ATOM 697 O O . ILE A 1 106 ? -13.164 43.212 -4.777 1.00 32.36 162 ILE A O 1
ATOM 702 N N . GLU A 1 107 ? -14.266 44.059 -6.540 1.00 29.98 163 GLU A N 1
ATOM 703 C CA . GLU A 1 107 ? -13.704 43.072 -7.464 1.00 32.23 163 GLU A CA 1
ATOM 704 C C . GLU A 1 107 ? -13.334 43.718 -8.779 1.00 32.90 163 GLU A C 1
ATOM 705 O O . GLU A 1 107 ? -13.946 44.694 -9.178 1.00 30.33 163 GLU A O 1
ATOM 711 N N . GLY A 1 108 ? -12.343 43.160 -9.464 1.00 31.92 164 GLY A N 1
ATOM 712 C CA . GLY A 1 108 ? -11.992 43.648 -10.784 1.00 31.08 164 GLY A CA 1
ATOM 713 C C . GLY A 1 108 ? -10.939 42.755 -11.400 1.00 31.44 164 GLY A C 1
ATOM 714 O O . GLY A 1 108 ? -10.268 41.979 -10.704 1.00 29.38 164 GLY A O 1
ATOM 715 N N . LYS A 1 109 ? -10.803 42.869 -12.710 1.00 31.20 165 LYS A N 1
ATOM 716 C CA . LYS A 1 109 ? -9.850 42.075 -13.467 1.00 32.74 165 LYS A CA 1
ATOM 717 C C . LYS A 1 109 ? -8.416 42.546 -13.251 1.00 29.04 165 LYS A C 1
ATOM 718 O O . LYS A 1 109 ? -8.137 43.740 -13.252 1.00 28.14 165 LYS A O 1
ATOM 724 N N . VAL A 1 110 ? -7.511 41.589 -13.096 1.00 28.50 166 VAL A N 1
ATOM 725 C CA . VAL A 1 110 ? -6.083 41.884 -12.989 1.00 26.66 166 VAL A CA 1
ATOM 726 C C . VAL A 1 110 ? -5.332 40.985 -13.962 1.00 24.67 166 VAL A C 1
ATOM 727 O O . VAL A 1 110 ? -5.559 39.778 -14.013 1.00 18.98 166 VAL A O 1
ATOM 731 N N . GLU A 1 111 ? -4.473 41.586 -14.768 1.00 22.52 167 GLU A N 1
ATOM 732 C CA . GLU A 1 111 ? -3.687 40.829 -15.705 1.00 25.80 167 GLU A CA 1
ATOM 733 C C . GLU A 1 111 ? -2.399 40.387 -15.032 1.00 23.32 167 GLU A C 1
ATOM 734 O O . GLU A 1 111 ? -1.663 41.226 -14.565 1.00 19.28 167 GLU A O 1
ATOM 740 N N . ARG A 1 112 ? -2.124 39.080 -15.015 1.00 23.26 168 ARG A N 1
ATOM 741 C CA . ARG A 1 112 ? -0.868 38.569 -14.477 1.00 23.76 168 ARG A CA 1
ATOM 742 C C . ARG A 1 112 ? -0.386 37.372 -15.296 1.00 26.02 168 ARG A C 1
ATOM 743 O O . ARG A 1 112 ? -1.203 36.666 -15.902 1.00 22.45 168 ARG A O 1
ATOM 751 N N . PRO A 1 113 ? 0.927 37.105 -15.275 1.00 25.12 169 PRO A N 1
ATOM 752 C CA . PRO A 1 113 ? 1.451 35.878 -15.900 1.00 24.69 169 PRO A CA 1
ATOM 753 C C . PRO A 1 113 ? 0.714 34.641 -15.406 1.00 25.42 169 PRO A C 1
ATOM 754 O O . PRO A 1 113 ? 0.352 34.524 -14.221 1.00 22.20 169 PRO A O 1
ATOM 758 N N . SER A 1 114 ? 0.464 33.726 -16.334 1.00 23.46 170 SER A N 1
ATOM 759 C CA . SER A 1 114 ? -0.183 32.463 -16.008 1.00 23.75 170 SER A CA 1
ATOM 760 C C . SER A 1 114 ? 0.735 31.644 -15.069 1.00 23.89 170 SER A C 1
ATOM 761 O O . SER A 1 114 ? 0.284 31.048 -14.101 1.00 22.33 170 SER A O 1
ATOM 764 N N . ILE A 1 115 ? 2.034 31.638 -15.351 1.00 24.62 171 ILE A N 1
ATOM 765 C CA . ILE A 1 115 ? 2.977 30.764 -14.632 1.00 23.31 171 ILE A CA 1
ATOM 766 C C . ILE A 1 115 ? 4.097 31.641 -14.072 1.00 24.14 171 ILE A C 1
ATOM 767 O O . ILE A 1 115 ? 4.535 32.567 -14.752 1.00 23.67 171 ILE A O 1
ATOM 772 N N . VAL A 1 116 ? 4.515 31.394 -12.825 1.00 23.05 172 VAL A N 1
ATOM 773 C CA . VAL A 1 116 ? 5.632 32.121 -12.230 1.00 22.25 172 VAL A CA 1
ATOM 774 C C . VAL A 1 116 ? 6.630 31.179 -11.581 1.00 23.55 172 VAL A C 1
ATOM 775 O O . VAL A 1 116 ? 6.280 30.106 -11.102 1.00 23.72 172 VAL A O 1
ATOM 779 N N . SER A 1 117 ? 7.881 31.615 -11.568 1.00 21.04 173 SER A N 1
ATOM 780 C CA . SER A 1 117 ? 8.947 30.852 -10.962 1.00 21.43 173 SER A CA 1
ATOM 781 C C . SER A 1 117 ? 9.304 31.604 -9.703 1.00 21.04 173 SER A C 1
ATOM 782 O O . SER A 1 117 ? 9.477 32.823 -9.741 1.00 22.53 173 SER A O 1
ATOM 785 N N . ILE A 1 118 ? 9.349 30.892 -8.577 1.00 19.62 174 ILE A N 1
ATOM 786 C CA . ILE A 1 118 ? 9.483 31.536 -7.273 1.00 21.54 174 ILE A CA 1
ATOM 787 C C . ILE A 1 118 ? 10.544 30.886 -6.400 1.00 23.82 174 ILE A C 1
ATOM 788 O O . ILE A 1 118 ? 10.993 29.767 -6.654 1.00 20.99 174 ILE A O 1
ATOM 793 N N . SER A 1 119 ? 10.915 31.599 -5.347 1.00 21.94 175 SER A N 1
ATOM 794 C CA . SER A 1 119 ? 11.661 31.012 -4.253 1.00 23.64 175 SER A CA 1
ATOM 795 C C . SER A 1 119 ? 11.075 31.527 -2.953 1.00 26.49 175 SER A C 1
ATOM 796 O O . SER A 1 119 ? 10.431 32.603 -2.907 1.00 23.80 175 SER A O 1
ATOM 799 N N . TYR A 1 120 ? 11.280 30.748 -1.898 1.00 22.91 176 TYR A N 1
ATOM 800 C CA . TYR A 1 120 ? 10.785 31.092 -0.578 1.00 24.42 176 TYR A CA 1
ATOM 801 C C . TYR A 1 120 ? 11.465 30.200 0.471 1.00 25.29 176 TY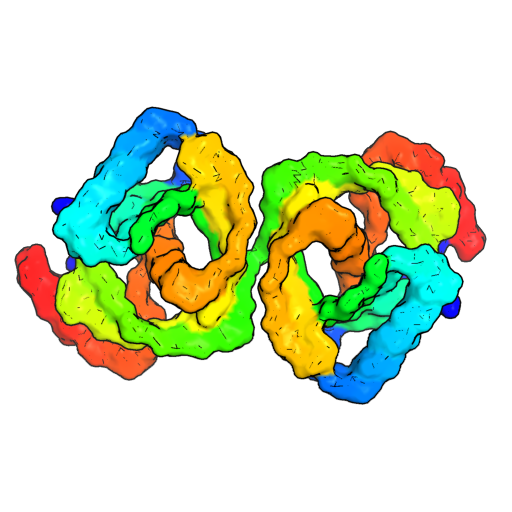R A C 1
ATOM 802 O O . TYR A 1 120 ? 12.195 29.254 0.140 1.00 26.96 176 TYR A O 1
ATOM 811 N N . TYR A 1 121 ? 11.205 30.495 1.733 1.00 26.71 177 TYR A N 1
ATOM 812 C CA . TYR A 1 121 ? 11.736 29.694 2.828 1.00 27.22 177 TYR A CA 1
ATOM 813 C C . TYR A 1 121 ? 10.587 29.066 3.592 1.00 28.90 177 TYR A C 1
ATOM 814 O O . TYR A 1 121 ? 9.504 29.658 3.686 1.00 27.56 177 TYR A O 1
ATOM 823 N N . ASP A 1 122 ? 10.790 27.853 4.110 1.00 30.64 178 ASP A N 1
ATOM 824 C CA . ASP A 1 122 ? 9.747 27.210 4.910 1.00 29.51 178 ASP A CA 1
ATOM 825 C C . ASP A 1 122 ? 9.858 27.636 6.363 1.00 32.41 178 ASP A C 1
ATOM 826 O O . ASP A 1 122 ? 10.719 28.448 6.701 1.00 30.58 178 ASP A O 1
ATOM 831 N N . ILE A 1 123 ? 8.984 27.112 7.219 1.00 35.12 179 ILE A N 1
ATOM 832 C CA . ILE A 1 123 ? 8.958 27.534 8.621 1.00 39.39 179 ILE A CA 1
ATOM 833 C C . ILE A 1 123 ? 10.286 27.263 9.343 1.00 37.71 179 ILE A C 1
ATOM 834 O O . ILE A 1 123 ? 10.641 27.945 10.304 1.00 35.53 179 ILE A O 1
ATOM 839 N N . ASN A 1 124 ? 11.052 26.305 8.843 1.00 35.15 180 ASN A N 1
ATOM 840 C CA . ASN A 1 124 ? 12.334 26.008 9.465 1.00 37.38 180 ASN A CA 1
ATOM 841 C C . ASN A 1 124 ? 13.511 26.774 8.880 1.00 37.91 180 ASN A C 1
ATOM 842 O O . ASN A 1 124 ? 14.626 26.670 9.386 1.00 39.22 180 ASN A O 1
ATOM 847 N N . GLY A 1 125 ? 13.267 27.549 7.818 1.00 32.75 181 GLY A N 1
ATOM 848 C CA . GLY A 1 125 ? 14.317 28.362 7.229 1.00 30.56 181 GLY A CA 1
ATOM 849 C C . GLY A 1 125 ? 15.044 27.740 6.037 1.00 30.36 181 GLY A C 1
ATOM 850 O O . GLY A 1 125 ? 16.012 28.317 5.540 1.00 30.70 181 GLY A O 1
ATOM 851 N N . TYR A 1 126 ? 14.585 26.579 5.572 1.00 28.43 182 TYR A N 1
ATOM 852 C CA . TYR A 1 126 ? 15.129 25.956 4.358 1.00 30.54 182 TYR A CA 1
ATOM 853 C C . TYR A 1 126 ? 14.591 26.638 3.092 1.00 31.49 182 TYR A C 1
ATOM 854 O O . TYR A 1 126 ? 13.402 26.974 3.018 1.00 28.50 182 TYR A O 1
ATOM 863 N N . LYS A 1 127 ? 15.449 26.796 2.086 1.00 28.10 183 LYS A N 1
ATOM 864 C CA . LYS A 1 127 ? 15.046 27.468 0.863 1.00 27.36 183 LYS A CA 1
ATOM 865 C C . LYS A 1 127 ? 14.468 26.472 -0.129 1.00 27.31 183 LYS A C 1
ATOM 866 O O . LYS A 1 127 ? 14.957 25.354 -0.229 1.00 27.36 183 LYS A O 1
ATOM 872 N N . HIS A 1 128 ? 13.423 26.887 -0.841 1.00 24.54 184 HIS A N 1
ATOM 873 C CA . HIS A 1 128 ? 12.775 26.066 -1.855 1.00 25.21 184 HIS A CA 1
ATOM 874 C C . HIS A 1 128 ? 12.613 26.836 -3.156 1.00 26.43 184 HIS A C 1
ATOM 875 O O . HIS A 1 128 ? 12.358 28.037 -3.157 1.00 24.92 184 HIS A O 1
ATOM 882 N N . LEU A 1 129 ? 12.763 26.132 -4.267 1.00 26.54 185 LEU A N 1
ATOM 883 C CA . LEU A 1 129 ? 12.579 26.703 -5.584 1.00 27.30 185 LEU A CA 1
ATOM 884 C C . LEU A 1 129 ? 11.360 25.999 -6.189 1.00 28.79 185 LEU A C 1
ATOM 885 O O . LEU A 1 129 ? 11.274 24.779 -6.143 1.00 29.35 185 LEU A O 1
ATOM 890 N N . LYS A 1 130 ? 10.411 26.756 -6.737 1.00 26.27 186 LYS A N 1
ATOM 891 C CA . LYS A 1 130 ? 9.175 26.151 -7.231 1.00 27.40 186 LYS A CA 1
ATOM 892 C C . LYS A 1 130 ? 8.656 26.898 -8.442 1.00 26.56 186 LYS A C 1
ATOM 893 O O . LYS A 1 130 ? 8.878 28.098 -8.595 1.00 27.06 186 LYS A O 1
ATOM 899 N N . ILE A 1 131 ? 7.959 26.178 -9.309 1.00 25.53 187 ILE A N 1
ATOM 900 C CA . ILE A 1 131 ? 7.202 26.794 -10.368 1.00 24.79 187 ILE A CA 1
ATOM 901 C C . ILE A 1 131 ? 5.704 26.639 -10.080 1.00 27.38 187 ILE A C 1
ATOM 902 O O . ILE A 1 131 ? 5.237 25.552 -9.745 1.00 25.36 187 ILE A O 1
ATOM 907 N N . LEU A 1 132 ? 4.964 27.738 -10.148 1.00 23.40 188 LEU A N 1
ATOM 908 C CA . LEU A 1 132 ? 3.542 27.697 -9.854 1.00 24.37 188 LEU A CA 1
ATOM 909 C C . LEU A 1 132 ? 2.728 27.981 -11.100 1.00 26.58 188 LEU A C 1
ATOM 910 O O . LEU A 1 132 ? 3.113 28.814 -11.934 1.00 23.80 188 LEU A O 1
ATOM 915 N N . LYS A 1 133 ? 1.575 27.338 -11.196 1.00 24.55 189 LYS A N 1
ATOM 916 C CA . LYS A 1 133 ? 0.675 27.599 -12.309 1.00 28.91 189 LYS A CA 1
ATOM 917 C C . LYS A 1 133 ? -0.764 27.727 -11.828 1.00 26.29 189 LYS A C 1
ATOM 918 O O . LYS A 1 133 ? -1.023 27.545 -10.641 1.00 22.79 189 LYS A O 1
ATOM 924 N N . GLY A 1 134 ? -1.675 28.026 -12.760 1.00 24.89 190 GLY A N 1
ATOM 925 C CA . GLY A 1 134 ? -3.102 28.042 -12.478 1.00 24.86 190 GLY A CA 1
ATOM 926 C C . GLY A 1 134 ? -3.433 28.877 -11.251 1.00 26.78 190 GLY A C 1
ATOM 927 O O . GLY A 1 134 ? -2.976 30.033 -11.097 1.00 22.93 190 GLY A O 1
ATOM 928 N N . ILE A 1 135 ? -4.201 28.274 -10.353 1.00 27.33 191 ILE A N 1
ATOM 929 C CA . ILE A 1 135 ? -4.771 28.982 -9.207 1.00 28.49 191 ILE A CA 1
ATOM 930 C C . ILE A 1 135 ? -3.697 29.376 -8.196 1.00 27.41 191 ILE A C 1
ATOM 931 O O . ILE A 1 135 ? -3.742 30.467 -7.630 1.00 25.50 191 ILE A O 1
ATOM 936 N N . HIS A 1 136 ? -2.740 28.479 -7.973 1.00 24.45 192 HIS A N 1
ATOM 937 C CA . HIS A 1 136 ? -1.680 28.718 -7.006 1.00 27.54 192 HIS A CA 1
ATOM 938 C C . HIS A 1 136 ? -0.812 29.865 -7.485 1.00 27.08 192 HIS A C 1
ATOM 939 O O . HIS A 1 136 ? -0.410 30.706 -6.682 1.00 25.02 192 HIS A O 1
ATOM 946 N N . SER A 1 137 ? -0.506 29.881 -8.782 1.00 20.74 193 SER A N 1
ATOM 947 C CA . SER A 1 137 ? 0.242 30.991 -9.340 1.00 22.88 193 SER A CA 1
ATOM 948 C C . SER A 1 137 ? -0.503 32.316 -9.099 1.00 21.61 193 SER A C 1
ATOM 949 O O . SER A 1 137 ? 0.086 33.305 -8.662 1.00 21.86 193 SER A O 1
ATOM 952 N N . ARG A 1 138 ? -1.804 32.323 -9.351 1.00 21.58 194 ARG A N 1
ATOM 953 C CA . ARG A 1 138 ? -2.578 33.552 -9.179 1.00 22.10 194 ARG A CA 1
ATOM 954 C C . ARG A 1 138 ? -2.584 34.057 -7.744 1.00 21.41 194 ARG A C 1
ATOM 955 O O . ARG A 1 138 ? -2.307 35.220 -7.484 1.00 20.07 194 ARG A O 1
ATOM 963 N N . ILE A 1 139 ? -2.940 33.180 -6.819 1.00 22.62 195 ILE A N 1
ATOM 964 C CA . ILE A 1 139 ? -3.028 33.554 -5.419 1.00 25.92 195 ILE A CA 1
ATOM 965 C C . ILE A 1 139 ? -1.669 34.055 -4.939 1.00 26.80 195 ILE A C 1
ATOM 966 O O . ILE A 1 139 ? -1.559 35.085 -4.243 1.00 23.93 195 ILE A O 1
ATOM 971 N N . PHE A 1 140 ? -0.629 33.307 -5.298 1.00 22.64 196 PHE A N 1
ATOM 972 C CA . PHE A 1 140 ? 0.701 33.632 -4.812 1.00 23.67 196 PHE A CA 1
ATOM 973 C C . PHE A 1 140 ? 1.112 35.035 -5.239 1.00 21.11 196 PHE A C 1
ATOM 974 O O . PHE A 1 140 ? 1.649 35.792 -4.442 1.00 21.95 196 PHE A O 1
ATOM 982 N N . GLN A 1 141 ? 0.839 35.385 -6.498 1.00 21.10 197 GLN A N 1
ATOM 983 C CA . GLN A 1 141 ? 1.195 36.705 -6.999 1.00 20.33 197 GLN A CA 1
ATOM 984 C C . GLN A 1 141 ? 0.437 37.826 -6.261 1.00 22.40 197 GLN A C 1
ATOM 985 O O . GLN A 1 141 ? 1.003 38.870 -5.946 1.00 24.21 197 GLN A O 1
ATOM 991 N N . HIS A 1 142 ? -0.845 37.606 -6.010 1.00 21.59 198 HI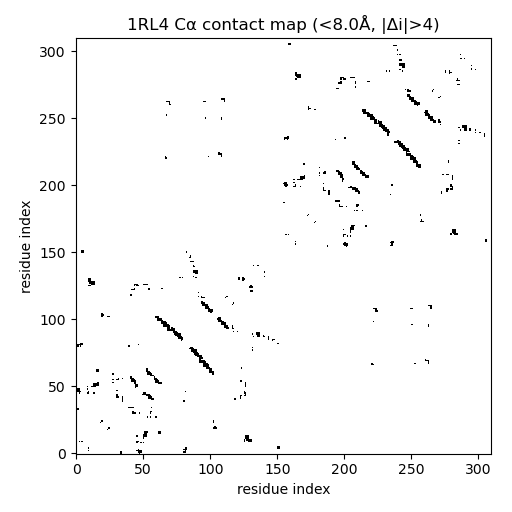S A N 1
ATOM 992 C CA . HIS A 1 142 ? -1.663 38.602 -5.358 1.00 23.37 198 HIS A CA 1
ATOM 993 C C . HIS A 1 142 ? -1.099 38.833 -3.961 1.00 21.93 198 HIS A C 1
ATOM 994 O O . HIS A 1 142 ? -0.855 39.957 -3.570 1.00 22.65 198 HIS A O 1
ATOM 1001 N N . GLU A 1 143 ? -0.858 37.749 -3.232 1.00 20.80 199 GLU A N 1
ATOM 1002 C CA . GLU A 1 143 ? -0.323 37.834 -1.883 1.00 25.81 199 GLU A CA 1
ATOM 1003 C C . GLU A 1 143 ? 1.098 38.366 -1.812 1.00 26.86 199 GLU A C 1
ATOM 1004 O O . GLU A 1 143 ? 1.433 39.098 -0.881 1.00 28.72 199 GLU A O 1
ATOM 1010 N N . PHE A 1 144 ? 1.924 37.990 -2.786 1.00 24.37 200 PHE A N 1
ATOM 1011 C CA . PHE A 1 144 ? 3.295 38.487 -2.861 1.00 24.37 200 PHE A CA 1
ATOM 1012 C C . PHE A 1 144 ? 3.279 40.017 -2.939 1.00 25.81 200 PHE A C 1
ATOM 1013 O O . PHE A 1 144 ? 4.039 40.686 -2.239 1.00 23.11 200 PHE A O 1
ATOM 1021 N N . ASP A 1 145 ? 2.412 40.560 -3.796 1.00 24.04 201 ASP A N 1
ATOM 1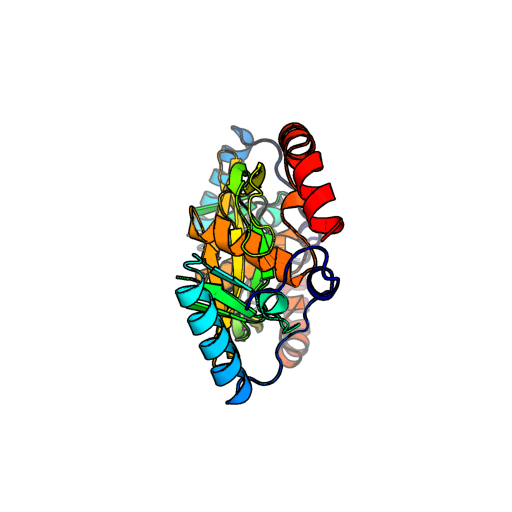022 C CA . ASP A 1 145 ? 2.276 42.014 -3.924 1.00 24.85 201 ASP A CA 1
ATOM 1023 C C . ASP A 1 145 ? 2.010 42.691 -2.567 1.00 23.09 201 ASP A C 1
ATOM 1024 O O . ASP A 1 145 ? 2.607 43.711 -2.269 1.00 22.39 201 ASP A O 1
ATOM 1029 N N . HIS A 1 146 ? 1.139 42.107 -1.750 1.00 21.93 202 HIS A N 1
ATOM 1030 C CA . HIS A 1 146 ? 0.862 42.665 -0.426 1.00 25.73 202 HIS A CA 1
ATOM 1031 C C . HIS A 1 146 ? 2.168 42.934 0.344 1.00 29.39 202 HIS A C 1
ATOM 1032 O O . HIS A 1 146 ? 2.267 43.912 1.099 1.00 28.43 202 HIS A O 1
ATOM 1039 N N . LEU A 1 147 ? 3.168 42.062 0.165 1.00 27.81 203 LEU A N 1
ATOM 1040 C CA . LEU A 1 147 ? 4.410 42.173 0.945 1.00 28.41 203 LEU A CA 1
ATOM 1041 C C . LEU A 1 147 ? 5.222 43.344 0.468 1.00 26.46 203 LEU A C 1
ATOM 1042 O O . LEU A 1 147 ? 6.088 43.831 1.191 1.00 27.91 203 LEU A O 1
ATOM 1047 N N . ASN A 1 148 ? 4.944 43.788 -0.755 1.00 27.53 204 ASN A N 1
ATOM 1048 C CA . ASN A 1 148 ? 5.658 44.923 -1.329 1.00 28.31 204 ASN A CA 1
ATOM 1049 C C . ASN A 1 148 ? 4.877 46.234 -1.258 1.00 25.25 204 ASN A C 1
ATOM 1050 O O . ASN A 1 148 ? 5.331 47.229 -1.765 1.00 25.80 204 ASN A O 1
ATOM 1055 N N . GLY A 1 149 ? 3.716 46.228 -0.609 1.00 27.75 205 GLY A N 1
ATOM 1056 C CA . GLY A 1 149 ? 2.907 47.435 -0.512 1.00 28.63 205 GLY A CA 1
ATOM 1057 C C . GLY A 1 149 ? 2.081 47.664 -1.766 1.00 30.85 205 GLY A C 1
ATOM 1058 O O . GLY A 1 149 ? 1.543 48.751 -1.974 1.00 31.43 205 GLY A O 1
ATOM 1059 N N . THR A 1 150 ? 1.979 46.630 -2.599 1.00 30.08 206 THR A N 1
ATOM 1060 C CA . THR A 1 150 ? 1.194 46.691 -3.833 1.00 29.82 206 THR A CA 1
ATOM 1061 C C . THR A 1 150 ? -0.153 46.007 -3.615 1.00 27.84 206 THR A C 1
ATOM 1062 O O . THR A 1 150 ? -0.228 44.892 -3.089 1.00 26.96 206 THR A O 1
ATOM 1066 N N . LEU A 1 151 ? -1.210 46.682 -4.045 1.00 28.03 207 LEU A N 1
ATOM 1067 C CA . LEU A 1 151 ? -2.580 46.247 -3.827 1.00 27.33 207 LEU A CA 1
ATOM 1068 C C . LEU A 1 151 ? -3.207 46.027 -5.187 1.00 26.24 207 LEU A C 1
ATOM 1069 O O . LEU A 1 151 ? -2.835 46.720 -6.137 1.00 23.16 207 LEU A O 1
ATOM 1074 N N . PHE A 1 152 ? -4.170 45.098 -5.290 1.00 24.28 208 PHE A N 1
ATOM 1075 C CA . PHE A 1 152 ? -4.651 44.668 -6.624 1.00 24.42 208 PHE A CA 1
ATOM 1076 C C . PHE A 1 152 ? -5.294 45.766 -7.473 1.00 26.01 208 PHE A C 1
ATOM 1077 O O . PHE A 1 152 ? -5.211 45.720 -8.698 1.00 25.97 208 PHE A O 1
ATOM 1085 N N . ILE A 1 153 ? -5.893 46.765 -6.824 1.00 25.63 209 ILE A N 1
ATOM 1086 C CA . ILE A 1 153 ? -6.422 47.928 -7.531 1.00 28.92 209 ILE A CA 1
ATOM 1087 C C . ILE A 1 153 ? -5.354 48.674 -8.308 1.00 30.45 209 ILE A C 1
ATOM 1088 O O . ILE A 1 153 ? -5.677 49.264 -9.325 1.00 30.91 209 ILE A O 1
ATOM 1093 N N . ASP A 1 154 ? -4.095 48.623 -7.859 1.00 28.67 210 ASP A N 1
ATOM 1094 C CA . ASP A 1 154 ? -3.006 49.299 -8.563 1.00 29.44 210 ASP A CA 1
ATOM 1095 C C . ASP A 1 154 ? -2.795 48.706 -9.950 1.00 29.35 210 ASP A C 1
ATOM 1096 O O . ASP A 1 154 ? -2.222 49.351 -10.797 1.00 29.49 210 ASP A O 1
ATOM 1101 N N . LYS A 1 155 ? -3.201 47.457 -10.149 1.00 29.56 211 LYS A N 1
ATOM 1102 C CA . LYS A 1 155 ? -2.865 46.713 -11.360 1.00 34.60 211 LYS A CA 1
ATOM 1103 C C . LYS A 1 155 ? -4.130 46.353 -12.131 1.00 35.74 211 LYS A C 1
ATOM 1104 O O . LYS A 1 155 ? -4.074 45.656 -13.132 1.00 35.38 211 LYS A O 1
ATOM 1110 N N . MET A 1 156 ? -5.272 46.812 -11.635 1.00 35.54 212 MET A N 1
ATOM 1111 C CA . MET A 1 156 ? -6.560 46.526 -12.249 1.00 39.25 212 MET A CA 1
ATOM 1112 C C . MET A 1 156 ? -6.686 47.160 -13.628 1.00 41.79 212 MET A C 1
ATOM 1113 O O . MET A 1 156 ? -6.124 48.240 -13.854 1.00 40.30 212 MET A O 1
ATOM 1118 N N . THR A 1 157 ? -7.441 46.517 -14.531 1.00 42.05 213 THR A N 1
ATOM 1119 C CA . THR A 1 157 ? -7.741 47.136 -15.826 1.00 48.95 213 THR A CA 1
ATOM 1120 C C . THR A 1 157 ? -8.338 48.525 -15.627 1.00 53.44 213 THR A C 1
ATOM 1121 O O . THR A 1 157 ? -9.046 48.770 -14.645 1.00 52.99 213 THR A O 1
ATOM 1125 N N . GLN A 1 158 ? -8.045 49.425 -16.562 1.00 59.75 214 GLN A N 1
ATOM 1126 C CA . GLN A 1 158 ? -8.582 50.784 -16.525 1.00 63.93 214 GLN A CA 1
ATOM 1127 C C . GLN A 1 158 ? -10.114 50.790 -16.421 1.00 62.52 214 GLN A C 1
ATOM 1128 O O . GLN A 1 158 ? -10.681 51.545 -15.639 1.00 63.25 214 GLN A O 1
ATOM 1134 N N . VAL A 1 159 ? -10.773 49.935 -17.198 1.00 61.82 215 VAL A N 1
ATOM 1135 C CA . VAL A 1 159 ? -12.230 49.825 -17.172 1.00 60.27 215 VAL A CA 1
ATOM 1136 C C . VAL A 1 159 ? -12.761 49.420 -15.793 1.00 57.60 215 VAL A C 1
ATOM 1137 O O . VAL A 1 159 ? -13.675 50.053 -15.263 1.00 55.07 215 VAL A O 1
ATOM 1141 N N . ASP A 1 160 ? -12.190 48.370 -15.206 1.00 54.91 216 ASP A N 1
ATOM 1142 C CA . ASP A 1 160 ? -12.685 47.884 -13.921 1.00 49.76 216 ASP A CA 1
ATOM 1143 C C . ASP A 1 160 ? -12.353 48.850 -12.794 1.00 46.14 216 ASP A C 1
ATOM 1144 O O . ASP A 1 160 ? -13.106 48.956 -11.819 1.00 43.55 216 ASP A O 1
ATOM 1149 N N . LYS A 1 161 ? -11.225 49.544 -12.932 1.00 44.70 217 LYS A N 1
ATOM 1150 C CA . LYS A 1 161 ? -10.842 50.582 -11.989 1.00 49.93 217 LYS A CA 1
ATOM 1151 C C . LYS A 1 161 ? -11.976 51.604 -11.880 1.00 50.19 217 LYS A C 1
ATOM 1152 O O . LYS A 1 161 ? -12.478 51.886 -10.783 1.00 47.25 217 LYS A O 1
ATOM 1158 N N . LYS A 1 162 ? -12.401 52.124 -13.029 1.00 51.66 218 LYS A N 1
ATOM 1159 C CA . LYS A 1 162 ? -13.495 53.089 -13.073 1.00 54.31 218 LYS A CA 1
ATOM 1160 C C . LYS A 1 162 ? -14.777 52.532 -12.451 1.00 51.66 218 LYS A C 1
ATOM 1161 O O . LYS A 1 162 ? -15.424 53.205 -11.654 1.00 51.46 218 LYS A O 1
ATOM 1167 N N . LYS A 1 163 ? -15.134 51.300 -12.795 1.00 48.58 219 LYS A N 1
ATOM 1168 C CA . LYS A 1 163 ? -16.342 50.678 -12.247 1.00 49.31 219 LYS A CA 1
ATOM 1169 C C . LYS A 1 163 ? -16.315 50.637 -10.716 1.00 46.21 219 LYS A C 1
ATOM 1170 O O . LYS A 1 163 ? -17.346 50.706 -10.066 1.00 46.76 219 LYS A O 1
ATOM 1176 N N . VAL A 1 164 ? -15.120 50.523 -10.153 1.00 42.46 220 VAL A N 1
ATOM 1177 C CA . VAL A 1 164 ? -14.951 50.252 -8.737 1.00 40.35 220 VAL A CA 1
ATOM 1178 C C . VAL A 1 164 ? -14.597 51.525 -7.933 1.00 38.28 220 VAL A C 1
ATOM 1179 O O . VAL A 1 164 ? -14.630 51.537 -6.702 1.00 36.88 220 VAL A O 1
ATOM 1183 N N . ARG A 1 165 ? -14.269 52.590 -8.655 1.00 38.50 221 ARG A N 1
ATOM 1184 C CA . ARG A 1 165 ? -13.887 53.869 -8.059 1.00 41.22 221 ARG A CA 1
ATOM 1185 C C . ARG A 1 165 ? -14.835 54.440 -6.982 1.00 40.79 221 ARG A C 1
ATOM 1186 O O . ARG A 1 165 ? -14.369 54.812 -5.904 1.00 37.51 221 ARG A O 1
ATOM 1194 N N . PRO A 1 166 ? -16.137 54.525 -7.267 1.00 41.35 222 PRO A N 1
ATOM 1195 C CA . PRO A 1 166 ? -17.094 55.005 -6.264 1.00 41.86 222 PRO A CA 1
ATOM 1196 C C . PRO A 1 166 ? -16.966 54.184 -4.992 1.00 40.91 222 PRO A C 1
ATOM 1197 O O . PRO A 1 166 ? -16.997 54.747 -3.897 1.00 41.91 222 PRO A O 1
ATOM 1201 N N . LYS A 1 167 ? -16.795 52.873 -5.130 1.00 38.82 223 LYS A N 1
ATOM 1202 C CA . LYS A 1 167 ? -16.694 52.003 -3.948 1.00 36.02 223 LYS A CA 1
ATOM 1203 C C . LYS A 1 167 ? -15.381 52.185 -3.193 1.00 30.11 223 LYS A C 1
ATOM 1204 O O . LYS A 1 167 ? -15.366 52.130 -1.965 1.00 30.64 223 LYS A O 1
ATOM 1210 N N . LEU A 1 168 ? -14.293 52.437 -3.913 1.00 27.38 224 LEU A N 1
ATOM 1211 C CA . LEU A 1 168 ? -13.019 52.764 -3.265 1.00 32.72 224 LEU A CA 1
ATOM 1212 C C . LEU A 1 168 ? -13.105 54.060 -2.446 1.00 32.36 224 LEU A C 1
ATOM 1213 O O . LEU A 1 168 ? -12.581 54.156 -1.320 1.00 29.34 224 LEU A O 1
ATOM 1218 N N . ASN A 1 169 ? -13.767 55.051 -3.026 1.00 32.47 225 ASN A N 1
ATOM 1219 C CA . ASN A 1 169 ? -13.989 56.333 -2.356 1.00 32.87 225 ASN A CA 1
ATOM 1220 C C . ASN A 1 169 ? -14.720 56.143 -1.032 1.00 28.41 225 ASN A C 1
ATOM 1221 O O . ASN A 1 169 ? -14.320 56.700 -0.020 1.00 31.01 225 ASN A O 1
ATOM 1226 N N . GLU A 1 170 ? -15.759 55.317 -1.036 1.00 28.56 226 GLU A N 1
ATOM 1227 C CA . GLU A 1 170 ? -16.465 54.954 0.199 1.00 31.67 226 GLU A CA 1
ATOM 1228 C C . GLU A 1 170 ? -15.602 54.230 1.222 1.00 34.57 226 GLU A C 1
ATOM 1229 O O . GLU A 1 170 ? -15.715 54.495 2.418 1.00 32.38 226 GLU A O 1
ATOM 1235 N N . LEU A 1 171 ? -14.758 53.300 0.768 1.00 32.92 227 LEU A N 1
ATOM 1236 C CA . LEU A 1 171 ? -13.836 52.633 1.683 1.00 33.53 227 LEU A CA 1
ATOM 1237 C C . LEU A 1 171 ? -12.920 53.687 2.323 1.00 30.20 227 LEU A C 1
ATOM 1238 O O . LEU A 1 171 ? -12.662 53.656 3.517 1.00 33.02 227 LEU A O 1
ATOM 1243 N N . ILE A 1 172 ? -12.420 54.609 1.514 1.00 32.89 228 ILE A N 1
ATOM 1244 C CA . ILE A 1 172 ? -11.570 55.680 2.021 1.00 36.54 228 ILE A CA 1
ATOM 1245 C C . ILE A 1 172 ? -12.329 56.563 3.026 1.00 40.87 228 ILE A C 1
ATOM 1246 O O . ILE A 1 172 ? -11.789 56.937 4.073 1.00 38.92 228 ILE A O 1
ATOM 1251 N N . ARG A 1 173 ? -13.591 56.848 2.718 1.00 40.79 229 ARG A N 1
ATOM 1252 C CA . ARG A 1 173 ? -14.446 57.655 3.591 1.00 45.53 229 ARG A CA 1
ATOM 1253 C C . ARG A 1 173 ? -14.731 57.016 4.965 1.00 48.63 229 ARG A C 1
ATOM 1254 O O . ARG A 1 173 ? -14.914 57.742 5.931 1.00 47.72 229 ARG A O 1
ATOM 1262 N N . ASP A 1 174 ? -14.783 55.678 5.044 1.00 51.19 230 ASP A N 1
ATOM 1263 C CA . ASP A 1 174 ? -14.830 54.952 6.334 1.00 55.42 230 ASP A CA 1
ATOM 1264 C C . ASP A 1 174 ? -13.633 54.039 6.507 1.00 55.97 230 ASP A C 1
ATOM 1265 O O . ASP A 1 174 ? -12.625 54.425 7.081 1.00 59.34 230 ASP A O 1
ATOM 1270 N N . LYS B 1 10 ? 36.402 21.627 -35.570 1.00 64.86 66 LYS B N 1
ATOM 1271 C CA . LYS B 1 10 ? 35.150 21.368 -34.807 1.00 66.08 66 LYS B CA 1
ATOM 1272 C C . LYS B 1 10 ? 34.947 22.401 -33.691 1.00 61.71 66 LYS B C 1
ATOM 1273 O O . LYS B 1 10 ? 34.281 23.412 -33.897 1.00 62.50 66 LYS B O 1
ATOM 1279 N N . ILE B 1 11 ? 35.536 22.163 -32.521 1.00 56.24 67 ILE B N 1
ATOM 1280 C CA . ILE B 1 11 ? 35.326 23.056 -31.388 1.00 51.26 67 ILE B CA 1
ATOM 1281 C C . ILE B 1 11 ? 36.427 24.092 -31.221 1.00 45.94 67 ILE B C 1
ATOM 1282 O O . ILE B 1 11 ? 37.613 23.769 -31.268 1.00 45.14 67 ILE B O 1
ATOM 1287 N N . VAL B 1 12 ? 36.044 25.348 -31.020 1.00 40.56 68 VAL B N 1
ATOM 1288 C CA . VAL B 1 12 ? 37.056 26.350 -30.745 1.00 41.29 68 VAL B CA 1
ATOM 1289 C C . VAL B 1 12 ? 37.642 26.219 -29.331 1.00 42.13 68 VAL B C 1
ATOM 1290 O O . VAL B 1 12 ? 36.953 25.830 -28.387 1.00 39.17 68 VAL B O 1
ATOM 1294 N N . LYS B 1 13 ? 38.934 26.512 -29.216 1.00 40.89 69 LYS B N 1
ATOM 1295 C CA . LYS B 1 13 ? 39.671 26.310 -27.987 1.00 38.75 69 LYS B CA 1
ATOM 1296 C C . LYS B 1 13 ? 40.149 27.621 -27.416 1.00 37.24 69 LYS B C 1
ATOM 1297 O O . LYS B 1 13 ? 40.407 28.566 -28.152 1.00 38.34 69 LYS B O 1
ATOM 1303 N N . TYR B 1 14 ? 40.261 27.664 -26.089 1.00 33.74 70 TYR B N 1
ATOM 1304 C CA . TYR B 1 14 ? 41.038 28.682 -25.405 1.00 37.48 70 TYR B CA 1
ATOM 1305 C C . TYR B 1 14 ? 42.409 28.778 -26.104 1.00 36.29 70 TYR B C 1
ATOM 1306 O O . TYR B 1 14 ? 42.951 27.742 -26.479 1.00 34.30 70 TYR B O 1
ATOM 1315 N N . PRO B 1 15 ? 42.974 29.980 -26.285 1.00 37.28 71 PRO B N 1
ATOM 1316 C CA . PRO B 1 15 ? 42.397 31.250 -25.823 1.00 36.76 71 PRO B CA 1
ATOM 1317 C C . PRO B 1 15 ? 41.707 32.078 -26.914 1.00 35.06 71 PRO B C 1
ATOM 1318 O O . PRO B 1 15 ? 41.689 33.294 -26.817 1.00 35.86 71 PRO B O 1
ATOM 1322 N N . ASP B 1 16 ? 41.140 31.441 -27.927 1.00 39.03 72 ASP B N 1
ATOM 1323 C CA . ASP B 1 16 ? 40.361 32.168 -28.922 1.00 39.36 72 ASP B CA 1
ATOM 1324 C C . ASP B 1 16 ? 39.367 33.159 -28.277 1.00 41.55 72 ASP B C 1
ATOM 1325 O O . ASP B 1 16 ? 38.594 32.767 -27.405 1.00 42.89 72 ASP B O 1
ATOM 1330 N N . PRO B 1 17 ? 39.388 34.434 -28.693 1.00 42.23 73 PRO B N 1
ATOM 1331 C CA . PRO B 1 17 ? 38.557 35.485 -28.066 1.00 40.39 73 PRO B CA 1
ATOM 1332 C C . PRO B 1 17 ? 37.047 35.436 -28.376 1.00 37.93 73 PRO B C 1
ATOM 1333 O O . PRO B 1 17 ? 36.277 36.143 -27.721 1.00 38.17 73 PRO B O 1
ATOM 1337 N N . ILE B 1 18 ? 36.620 34.624 -29.335 1.00 36.89 74 ILE B N 1
ATOM 1338 C CA . ILE B 1 18 ? 35.189 34.434 -29.538 1.00 40.84 74 ILE B CA 1
ATOM 1339 C C . ILE B 1 18 ? 34.545 33.902 -28.234 1.00 40.85 74 ILE B C 1
ATOM 1340 O O . ILE B 1 18 ? 33.414 34.251 -27.894 1.00 39.75 74 ILE B O 1
ATOM 1345 N N . LEU B 1 19 ? 35.308 33.106 -27.491 1.00 37.98 75 LEU B N 1
ATOM 1346 C CA . LEU B 1 19 ? 34.870 32.528 -26.230 1.00 35.70 75 LEU B CA 1
ATOM 1347 C C . LEU B 1 19 ? 34.641 33.576 -25.133 1.00 36.25 75 LEU B C 1
ATOM 1348 O O . LEU B 1 19 ? 34.043 33.267 -24.100 1.00 36.51 75 LEU B O 1
ATOM 1353 N N . ARG B 1 20 ? 35.144 34.795 -25.344 1.00 34.23 76 ARG B N 1
ATOM 1354 C CA . ARG B 1 20 ? 35.056 35.868 -24.344 1.00 33.54 76 ARG B CA 1
ATOM 1355 C C . ARG B 1 20 ? 33.988 36.925 -24.660 1.00 33.61 76 ARG B C 1
ATOM 1356 O O . ARG B 1 20 ? 33.802 37.872 -23.910 1.00 33.74 76 ARG B O 1
ATOM 1364 N N . ARG B 1 21 ? 33.291 36.749 -25.770 1.00 36.15 77 ARG B N 1
ATOM 1365 C CA . ARG B 1 21 ? 32.251 37.676 -26.179 1.00 41.63 77 ARG B CA 1
ATOM 1366 C C . ARG B 1 21 ? 30.933 37.329 -25.494 1.00 40.48 77 ARG B C 1
ATOM 1367 O O . ARG B 1 21 ? 30.725 36.187 -25.061 1.00 41.54 77 ARG B O 1
ATOM 1375 N N . ARG B 1 22 ? 30.033 38.298 -25.397 1.00 38.83 78 ARG B N 1
ATOM 1376 C CA . ARG B 1 22 ? 28.690 37.988 -24.951 1.00 37.52 78 ARG B CA 1
ATOM 1377 C C . ARG B 1 22 ? 27.878 37.560 -26.176 1.00 36.72 78 ARG B C 1
ATOM 1378 O O . ARG B 1 22 ? 27.606 38.367 -27.055 1.00 40.82 78 ARG B O 1
ATOM 1386 N N . SER B 1 23 ? 27.508 36.285 -26.243 1.00 33.31 79 SER B N 1
ATOM 1387 C CA . SER B 1 23 ? 26.674 35.787 -27.339 1.00 31.89 79 SER B CA 1
ATOM 1388 C C . SER B 1 23 ? 25.356 36.543 -27.436 1.00 32.74 79 SER B C 1
ATOM 1389 O O . SER B 1 23 ? 24.837 37.064 -26.439 1.00 29.60 79 SER B O 1
ATOM 1392 N N . GLU B 1 24 ? 24.814 36.582 -28.647 1.00 35.48 80 GLU B N 1
ATOM 1393 C CA . GLU B 1 24 ? 23.657 37.411 -28.956 1.00 36.29 80 GLU B CA 1
ATOM 1394 C C . GLU B 1 24 ? 22.401 36.591 -28.892 1.00 30.91 80 GLU B C 1
ATOM 1395 O O . GLU B 1 24 ? 22.393 35.441 -29.322 1.00 28.74 80 GLU B O 1
ATOM 1401 N N . GLU B 1 25 ? 21.329 37.190 -28.386 1.00 31.39 81 GLU B N 1
ATOM 1402 C CA . GLU B 1 25 ? 20.022 36.532 -28.385 1.00 33.32 81 GLU B CA 1
ATOM 1403 C C . GLU B 1 25 ? 19.622 36.073 -29.791 1.00 33.67 81 GLU B C 1
ATOM 1404 O O . GLU B 1 25 ? 19.882 36.759 -30.768 1.00 36.85 81 GLU B O 1
ATOM 1410 N N . VAL B 1 26 ? 18.991 34.909 -29.886 1.00 36.57 82 VAL B N 1
ATOM 1411 C CA . VAL B 1 26 ? 18.410 34.447 -31.137 1.00 40.30 82 VAL B CA 1
ATOM 1412 C C . VAL B 1 26 ? 17.069 35.166 -31.309 1.00 45.25 82 VAL B C 1
ATOM 1413 O O . VAL B 1 26 ? 16.306 35.278 -30.349 1.00 41.71 82 VAL B O 1
ATOM 1417 N N . THR B 1 27 ? 16.803 35.669 -32.515 1.00 47.49 83 THR B N 1
ATOM 1418 C CA . THR B 1 27 ? 15.534 36.337 -32.826 1.00 52.49 83 THR B CA 1
ATOM 1419 C C . THR B 1 27 ? 14.735 35.552 -33.867 1.00 53.67 83 THR B C 1
ATOM 1420 O O . THR B 1 27 ? 13.517 35.630 -33.902 1.00 54.91 83 THR B O 1
ATOM 1424 N N . ASN B 1 28 ? 15.416 34.771 -34.694 1.00 53.92 84 ASN B N 1
ATOM 1425 C CA . ASN B 1 28 ? 14.734 34.010 -35.727 1.00 55.67 84 ASN B CA 1
ATOM 1426 C C . ASN B 1 28 ? 14.686 32.522 -35.444 1.00 54.50 84 ASN B C 1
ATOM 1427 O O . ASN B 1 28 ? 15.697 31.841 -35.538 1.00 55.96 84 ASN B O 1
ATOM 1432 N N . PHE B 1 29 ? 13.505 32.019 -35.114 1.00 52.55 85 PHE B N 1
ATOM 1433 C CA . PHE B 1 29 ? 13.335 30.608 -34.811 1.00 53.88 85 PHE B CA 1
ATOM 1434 C C . PHE B 1 29 ? 12.880 29.870 -36.057 1.00 60.04 85 PHE B C 1
ATOM 1435 O O . PHE B 1 29 ? 11.765 29.366 -36.117 1.00 61.54 85 PHE B O 1
ATOM 1443 N N . ASP B 1 30 ? 13.773 29.802 -37.043 1.00 67.21 86 ASP B N 1
ATOM 1444 C CA . ASP B 1 30 ? 13.460 29.290 -38.380 1.00 72.42 86 ASP B CA 1
ATOM 1445 C C . ASP B 1 30 ? 14.275 28.052 -38.762 1.00 74.60 86 ASP B C 1
ATOM 1446 O O . ASP B 1 30 ? 14.522 27.162 -37.934 1.00 74.04 86 ASP B O 1
ATOM 1451 N N . ASP B 1 31 ? 14.692 28.019 -40.029 1.00 76.49 87 ASP B N 1
ATOM 1452 C CA . ASP B 1 31 ? 15.432 26.894 -40.599 1.00 76.57 87 ASP B CA 1
ATOM 1453 C C . ASP B 1 31 ? 16.937 26.988 -40.342 1.00 73.81 87 ASP B C 1
ATOM 1454 O O . ASP B 1 31 ? 17.587 25.981 -40.062 1.00 71.62 87 ASP B O 1
ATOM 1459 N N . ASN B 1 32 ? 17.483 28.196 -40.452 1.00 72.74 88 ASN B N 1
ATOM 1460 C CA . ASN B 1 32 ? 18.854 28.469 -40.039 1.00 73.94 88 ASN B CA 1
ATOM 1461 C C . ASN B 1 32 ? 19.138 27.892 -38.656 1.00 72.64 88 ASN B C 1
ATOM 1462 O O . ASN B 1 32 ? 20.065 27.103 -38.473 1.00 74.02 88 ASN B O 1
ATOM 1467 N N . LEU B 1 33 ? 18.328 28.314 -37.687 1.00 68.70 89 LEU B N 1
ATOM 1468 C CA . LEU B 1 33 ? 18.423 27.871 -36.302 1.00 62.83 89 LEU B CA 1
ATOM 1469 C C . LEU B 1 33 ? 18.459 26.348 -36.206 1.00 61.61 89 LEU B C 1
ATOM 1470 O O . LEU B 1 33 ? 19.288 25.787 -35.490 1.00 58.13 89 LEU B O 1
ATOM 1475 N N . LYS B 1 34 ? 17.553 25.694 -36.929 1.00 62.11 90 LYS B N 1
ATOM 1476 C CA . LYS B 1 34 ? 17.446 24.241 -36.915 1.00 65.06 90 LYS B CA 1
ATOM 1477 C C . LYS B 1 34 ? 18.717 23.594 -37.442 1.00 64.98 90 LYS B C 1
ATOM 1478 O O . LYS B 1 34 ? 19.145 22.560 -36.937 1.00 63.96 90 LYS B O 1
ATOM 1484 N N . ARG B 1 35 ? 19.319 24.211 -38.454 1.00 66.90 91 ARG B N 1
ATOM 1485 C CA . ARG B 1 35 ? 20.549 23.685 -39.047 1.00 69.09 91 ARG B CA 1
ATOM 1486 C C . ARG B 1 35 ? 21.706 23.880 -38.076 1.00 64.64 91 ARG B C 1
ATOM 1487 O O . ARG B 1 35 ? 22.472 22.951 -37.821 1.00 65.29 91 ARG B O 1
ATOM 1495 N N . VAL B 1 36 ? 21.809 25.088 -37.528 1.00 59.36 92 VAL B N 1
ATOM 1496 C CA . VAL B 1 36 ? 22.796 25.400 -36.501 1.00 54.75 92 VAL B CA 1
ATOM 1497 C C . VAL B 1 36 ? 22.726 24.404 -35.347 1.00 51.34 92 VAL B C 1
ATOM 1498 O O . VAL B 1 36 ? 23.742 23.859 -34.921 1.00 50.55 92 VAL B O 1
ATOM 1502 N N . VAL B 1 37 ? 21.520 24.155 -34.854 1.00 46.75 93 VAL B N 1
ATOM 1503 C CA . VAL B 1 37 ? 21.343 23.278 -33.706 1.00 45.41 93 VAL B CA 1
ATOM 1504 C C . VAL B 1 37 ? 21.732 21.841 -34.053 1.00 47.01 93 VAL B C 1
ATOM 1505 O O . VAL B 1 37 ? 22.319 21.126 -33.236 1.00 46.60 93 VAL B O 1
ATOM 1509 N N . ARG B 1 38 ? 21.391 21.422 -35.269 1.00 49.72 94 ARG B N 1
ATOM 1510 C CA . ARG B 1 38 ? 21.767 20.104 -35.784 1.00 49.23 94 ARG B CA 1
ATOM 1511 C C . ARG B 1 38 ? 23.297 19.958 -35.876 1.00 43.84 94 ARG B C 1
ATOM 1512 O O . ARG B 1 38 ? 23.855 18.943 -35.487 1.00 44.36 94 ARG B O 1
ATOM 1520 N N . LYS B 1 39 ? 23.961 20.986 -36.387 1.00 43.05 95 LYS B N 1
ATOM 1521 C CA . LYS B 1 39 ? 25.417 21.050 -36.385 1.00 47.32 95 LYS B CA 1
ATOM 1522 C C . LYS B 1 39 ? 26.006 20.885 -34.973 1.00 48.14 95 LYS B C 1
ATOM 1523 O O . LYS B 1 39 ? 26.939 20.097 -34.769 1.00 48.52 95 LYS B O 1
ATOM 1529 N N . MET B 1 40 ? 25.457 21.625 -34.005 1.00 45.05 96 MET B N 1
ATOM 1530 C CA . MET B 1 40 ? 25.949 21.591 -32.631 1.00 41.29 96 MET B CA 1
ATOM 1531 C C . MET B 1 40 ? 25.844 20.192 -32.058 1.00 42.38 96 MET B C 1
ATOM 1532 O O . MET B 1 40 ? 26.765 19.723 -31.388 1.00 42.82 96 MET B O 1
ATOM 1537 N N . PHE B 1 41 ? 24.735 19.510 -32.330 1.00 42.64 97 PHE B N 1
ATOM 1538 C CA . PHE B 1 41 ? 24.575 18.136 -31.861 1.00 46.04 97 PHE B CA 1
ATOM 1539 C C . PHE B 1 41 ? 25.585 17.199 -32.521 1.00 48.50 97 PHE B C 1
ATOM 1540 O O . PHE B 1 41 ? 26.227 16.402 -31.845 1.00 49.33 97 PHE B O 1
ATOM 1548 N N . ASP B 1 42 ? 25.718 17.297 -33.841 1.00 49.21 98 ASP B N 1
ATOM 1549 C CA . ASP B 1 42 ? 26.671 16.459 -34.579 1.00 51.48 98 ASP B CA 1
ATOM 1550 C C . ASP B 1 42 ? 28.068 16.611 -34.001 1.00 49.22 98 ASP B C 1
ATOM 1551 O O . ASP B 1 42 ? 28.716 15.632 -33.665 1.00 49.30 98 ASP B O 1
ATOM 1556 N N . ILE B 1 43 ? 28.521 17.851 -33.887 1.00 48.79 99 ILE B N 1
ATOM 1557 C CA . ILE B 1 43 ? 29.821 18.120 -33.302 1.00 49.09 99 ILE B CA 1
ATOM 1558 C C . ILE B 1 43 ? 29.912 17.606 -31.864 1.00 51.27 99 ILE B C 1
ATOM 1559 O O . ILE B 1 43 ? 30.922 17.024 -31.476 1.00 51.39 99 ILE B O 1
ATOM 1564 N N . MET B 1 44 ? 28.851 17.789 -31.083 1.00 51.27 100 MET B N 1
ATOM 1565 C CA . MET B 1 44 ? 28.852 17.308 -29.706 1.00 51.59 100 MET B CA 1
ATOM 1566 C C . MET B 1 44 ? 29.024 15.797 -29.639 1.00 52.56 100 MET B C 1
ATOM 1567 O O . MET B 1 44 ? 29.804 15.291 -28.830 1.00 49.42 100 MET B O 1
ATOM 1572 N N . TYR B 1 45 ? 28.296 15.079 -30.489 1.00 56.82 101 TYR B N 1
ATOM 1573 C CA . TYR B 1 45 ? 28.381 13.614 -30.530 1.00 60.87 101 TYR B CA 1
ATOM 1574 C C . TYR B 1 45 ? 29.779 13.153 -30.932 1.00 59.75 101 TYR B C 1
ATOM 1575 O O . TYR B 1 45 ? 30.334 12.244 -30.325 1.00 60.28 101 TYR B O 1
ATOM 1584 N N . GLU B 1 46 ? 30.343 13.801 -31.947 1.00 59.44 102 GLU B N 1
ATOM 1585 C CA . GLU B 1 46 ? 31.692 13.505 -32.416 1.00 61.38 102 GLU B CA 1
ATOM 1586 C C . GLU B 1 46 ? 32.750 13.691 -31.324 1.00 60.02 102 GLU B C 1
ATOM 1587 O O . GLU B 1 46 ? 33.669 12.887 -31.202 1.00 56.77 102 GLU B O 1
ATOM 1593 N N . SER B 1 47 ? 32.615 14.761 -30.542 1.00 59.68 103 SER B N 1
ATOM 1594 C CA . SER B 1 47 ? 33.579 15.091 -29.493 1.00 59.66 103 SER B CA 1
ATOM 1595 C C . SER B 1 47 ? 33.303 14.346 -28.193 1.00 57.65 103 SER B C 1
ATOM 1596 O O . SER B 1 47 ? 34.015 14.527 -27.208 1.00 56.67 103 SER B O 1
ATOM 1599 N N . LYS B 1 48 ? 32.261 13.520 -28.202 1.00 59.22 104 LYS B N 1
ATOM 1600 C CA . LYS B 1 48 ? 31.829 12.786 -27.014 1.00 63.67 104 LYS B CA 1
ATOM 1601 C C . LYS B 1 48 ? 31.574 13.725 -25.824 1.00 61.75 104 LYS B C 1
ATOM 1602 O O . LYS B 1 48 ? 31.906 13.413 -24.683 1.00 62.51 104 LYS B O 1
ATOM 1608 N N . GLY B 1 49 ? 30.983 14.879 -26.101 1.00 57.97 105 GLY B N 1
ATOM 1609 C CA . GLY B 1 49 ? 30.702 15.844 -25.063 1.00 55.55 105 GLY B CA 1
ATOM 1610 C C . GLY B 1 49 ? 29.343 15.596 -24.450 1.00 53.37 105 GLY B C 1
ATOM 1611 O O . GLY B 1 49 ? 28.457 15.036 -25.077 1.00 54.87 105 GLY B O 1
ATOM 1612 N N . ILE B 1 50 ? 29.170 16.012 -23.210 1.00 51.91 106 ILE B N 1
ATOM 1613 C CA . ILE B 1 50 ? 27.892 15.835 -22.551 1.00 51.76 106 ILE B CA 1
ATOM 1614 C C . ILE B 1 50 ? 26.995 17.028 -22.866 1.00 51.38 106 ILE B C 1
ATOM 1615 O O . ILE B 1 50 ? 25.787 16.987 -22.653 1.00 54.36 106 ILE B O 1
ATOM 1620 N N . GLY B 1 51 ? 27.595 18.083 -23.406 1.00 48.20 107 GLY B N 1
ATOM 1621 C CA . GLY B 1 51 ? 26.873 19.292 -23.748 1.00 43.72 107 GLY B CA 1
ATOM 1622 C C . GLY B 1 51 ? 27.746 20.217 -24.569 1.00 39.55 107 GLY B C 1
ATOM 1623 O O . GLY B 1 51 ? 28.942 19.985 -24.698 1.00 41.22 107 GLY B O 1
ATOM 1624 N N . LEU B 1 52 ? 27.154 21.269 -25.116 1.00 35.02 108 LEU B N 1
ATOM 1625 C CA . LEU B 1 52 ? 27.886 22.198 -25.967 1.00 32.30 108 LEU B CA 1
ATOM 1626 C C . LEU B 1 52 ? 27.190 23.538 -26.051 1.00 31.84 108 LEU B C 1
ATOM 1627 O O . LEU B 1 52 ? 25.963 23.604 -26.082 1.00 33.01 108 LEU B O 1
ATOM 1632 N N . SER B 1 53 ? 27.970 24.607 -26.109 1.00 30.47 109 SER B N 1
ATOM 1633 C CA . SER B 1 53 ? 27.422 25.928 -26.336 1.00 32.65 109 SER B CA 1
ATOM 1634 C C . SER B 1 53 ? 27.833 26.428 -27.721 1.00 36.72 109 SER B C 1
ATOM 1635 O O . SER B 1 53 ? 28.876 26.022 -28.254 1.00 37.25 109 SER B O 1
ATOM 1638 N N . ALA B 1 54 ? 27.018 27.314 -28.293 1.00 34.68 110 ALA B N 1
ATOM 1639 C CA . ALA B 1 54 ? 27.229 27.819 -29.650 1.00 35.31 110 ALA B CA 1
ATOM 1640 C C . ALA B 1 54 ? 28.610 28.455 -29.884 1.00 33.62 110 ALA B C 1
ATOM 1641 O O . ALA B 1 54 ? 29.233 28.205 -30.903 1.00 31.97 110 ALA B O 1
ATOM 1643 N N . PRO B 1 55 ? 29.055 29.318 -28.978 1.00 31.69 111 PRO B N 1
ATOM 1644 C CA . PRO B 1 55 ? 30.358 29.971 -29.133 1.00 32.29 111 PRO B CA 1
ATOM 1645 C C . PRO B 1 55 ? 31.446 28.939 -29.371 1.00 34.14 111 PRO B C 1
ATOM 1646 O O . PRO B 1 55 ? 32.378 29.203 -30.121 1.00 36.11 111 PRO B O 1
ATOM 1650 N N . GLN B 1 56 ? 31.326 27.775 -28.744 1.00 32.15 112 GLN B N 1
ATOM 1651 C CA . GLN B 1 56 ? 32.334 26.736 -28.900 1.00 37.18 112 GLN B CA 1
ATOM 1652 C C . GLN B 1 56 ? 32.383 26.115 -30.299 1.00 40.30 112 GLN B C 1
ATOM 1653 O O . GLN B 1 56 ? 33.305 25.344 -30.608 1.00 38.10 112 GLN B O 1
ATOM 1659 N N . VAL B 1 57 ? 31.389 26.417 -31.129 1.00 38.85 113 VAL B N 1
ATOM 1660 C CA . VAL B 1 57 ? 31.476 26.059 -32.540 1.00 39.70 113 VAL B CA 1
ATOM 1661 C C . VAL B 1 57 ? 31.541 27.307 -33.400 1.00 40.32 113 VAL B C 1
ATOM 1662 O O . VAL B 1 57 ? 31.150 27.287 -34.562 1.00 42.32 113 VAL B O 1
ATOM 1666 N N . ASN B 1 58 ? 32.048 28.387 -32.814 1.00 40.00 114 ASN B N 1
ATOM 1667 C CA . ASN B 1 58 ? 32.281 29.638 -33.534 1.00 45.30 114 ASN B CA 1
ATOM 1668 C C . ASN B 1 58 ? 30.991 30.343 -33.950 1.00 46.18 114 ASN B C 1
ATOM 1669 O O . ASN B 1 58 ? 30.967 31.074 -34.938 1.00 44.95 114 ASN B O 1
ATOM 1674 N N . ILE B 1 59 ? 29.921 30.123 -33.190 1.00 43.73 115 ILE B N 1
ATOM 1675 C CA . ILE B 1 59 ? 28.664 30.838 -33.399 1.00 40.01 115 ILE B CA 1
ATOM 1676 C C . ILE B 1 59 ? 28.308 31.620 -32.126 1.00 38.94 115 ILE B C 1
ATOM 1677 O O . ILE B 1 59 ? 28.044 31.032 -31.071 1.00 39.65 115 ILE B O 1
ATOM 1682 N N . SER B 1 60 ? 28.329 32.941 -32.214 1.00 34.99 116 SER B N 1
ATOM 1683 C CA . SER B 1 60 ? 28.112 33.776 -31.042 1.00 35.08 116 SER B CA 1
ATOM 1684 C C . SER B 1 60 ? 26.615 34.056 -30.766 1.00 34.36 116 SER B C 1
ATOM 1685 O O . SER B 1 60 ? 26.188 35.207 -30.665 1.00 33.90 116 SER B O 1
ATOM 1688 N N . LYS B 1 61 ? 25.838 32.980 -30.642 1.00 32.85 117 LYS B N 1
ATOM 1689 C CA . LYS B 1 61 ? 24.400 33.049 -30.365 1.00 36.29 117 LYS B CA 1
ATOM 1690 C C . LYS B 1 61 ? 24.089 32.297 -29.062 1.00 34.18 117 LYS B C 1
ATOM 1691 O O . LYS B 1 61 ? 24.765 31.307 -28.736 1.00 28.39 117 LYS B O 1
ATOM 1697 N N . ARG B 1 62 ? 23.052 32.736 -28.348 1.00 32.12 118 ARG B N 1
ATOM 1698 C CA . ARG B 1 62 ? 22.689 32.129 -27.058 1.00 29.10 118 ARG B CA 1
ATOM 1699 C C . ARG B 1 62 ? 21.953 30.816 -27.248 1.00 28.11 118 ARG B C 1
ATOM 1700 O O . ARG B 1 62 ? 20.722 30.758 -27.155 1.00 29.28 118 ARG B O 1
ATOM 1708 N N . ILE B 1 63 ? 22.709 29.762 -27.542 1.00 25.41 119 ILE B N 1
ATOM 1709 C CA . ILE B 1 63 ? 22.145 28.439 -27.717 1.00 25.59 119 ILE B CA 1
ATOM 1710 C C . ILE B 1 63 ? 23.025 27.473 -26.964 1.00 28.87 119 ILE B C 1
ATOM 1711 O O . ILE B 1 63 ? 24.254 27.534 -27.079 1.00 27.76 119 ILE B O 1
ATOM 1716 N N . ILE B 1 64 ? 22.379 26.567 -26.234 1.00 28.46 120 ILE B N 1
ATOM 1717 C CA . ILE B 1 64 ? 23.025 25.489 -25.507 1.00 34.19 120 ILE B CA 1
ATOM 1718 C C . ILE B 1 64 ? 22.314 24.187 -25.869 1.00 36.68 120 ILE B C 1
ATOM 1719 O O . ILE B 1 64 ? 21.087 24.164 -26.005 1.00 36.33 120 ILE B O 1
ATOM 1724 N N . VAL B 1 65 ? 23.069 23.101 -26.013 1.00 34.54 121 VAL B N 1
ATOM 1725 C CA . VAL B 1 65 ? 22.470 21.784 -26.193 1.00 34.57 121 VAL B CA 1
ATOM 1726 C C . VAL B 1 65 ? 23.094 20.803 -25.231 1.00 36.71 121 VAL B C 1
ATOM 1727 O O . VAL B 1 65 ? 24.162 21.049 -24.685 1.00 36.70 121 VAL B O 1
ATOM 1731 N N . TRP B 1 66 ? 22.433 19.679 -25.014 1.00 44.12 122 TRP B N 1
ATOM 1732 C CA . TRP B 1 66 ? 23.074 18.615 -24.261 1.00 50.25 122 TRP B CA 1
ATOM 1733 C C . TRP B 1 66 ? 22.455 17.269 -24.573 1.00 54.68 122 TRP B C 1
ATOM 1734 O O . TRP B 1 66 ? 21.417 17.199 -25.222 1.00 52.88 122 TRP B O 1
ATOM 1745 N N . ASN B 1 67 ? 23.109 16.200 -24.127 1.00 62.04 123 ASN B N 1
ATOM 1746 C CA . ASN B 1 67 ? 22.509 14.875 -24.179 1.00 69.28 123 ASN B CA 1
ATOM 1747 C C . ASN B 1 67 ? 22.214 14.336 -22.785 1.00 73.10 123 ASN B C 1
ATOM 1748 O O . ASN B 1 67 ? 23.064 13.684 -22.175 1.00 76.96 123 ASN B O 1
ATOM 1753 N N . 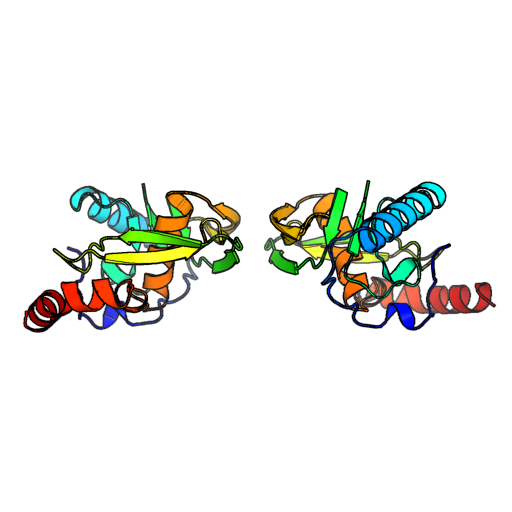ARG B 1 79 ? 18.351 17.786 -25.352 1.00 44.06 135 ARG B N 1
ATOM 1754 C CA . ARG B 1 79 ? 17.486 18.964 -25.408 1.00 50.44 135 ARG B CA 1
ATOM 1755 C C . ARG B 1 79 ? 18.223 20.281 -25.751 1.00 47.16 135 ARG B C 1
ATOM 1756 O O . ARG B 1 79 ? 19.454 20.353 -25.758 1.00 43.97 135 ARG B O 1
ATOM 1764 N N . ILE B 1 80 ? 17.426 21.309 -26.036 1.00 42.97 136 ILE B N 1
ATOM 1765 C CA . ILE B 1 80 ? 17.863 22.567 -26.622 1.00 39.15 136 ILE B CA 1
ATOM 1766 C C . ILE B 1 80 ? 17.410 23.728 -25.732 1.00 38.05 136 ILE B C 1
ATOM 1767 O O . ILE B 1 80 ? 16.265 23.764 -25.290 1.00 36.34 136 ILE B O 1
ATOM 1772 N N . PHE B 1 81 ? 18.302 24.680 -25.478 1.00 35.20 137 PHE B N 1
ATOM 1773 C CA . PHE B 1 81 ? 17.955 25.860 -24.696 1.00 32.55 137 PHE B CA 1
ATOM 1774 C C . PHE B 1 81 ? 18.426 27.098 -25.419 1.00 32.82 137 PHE B C 1
ATOM 1775 O O . PHE B 1 81 ? 19.624 27.273 -25.631 1.00 32.25 137 PHE B O 1
ATOM 1783 N N . ILE B 1 82 ? 17.468 27.937 -25.816 1.00 29.79 138 ILE B N 1
ATOM 1784 C CA . ILE B 1 82 ? 17.765 29.170 -26.511 1.00 28.79 138 ILE B CA 1
ATOM 1785 C C . ILE B 1 82 ? 17.456 30.359 -25.615 1.00 27.46 138 ILE B C 1
ATOM 1786 O O . ILE B 1 82 ? 16.501 30.336 -24.839 1.00 26.98 138 ILE B O 1
ATOM 1791 N N . ASN B 1 83 ? 18.281 31.390 -25.713 1.00 24.36 139 ASN B N 1
ATOM 1792 C CA . ASN B 1 83 ? 18.175 32.560 -24.856 1.00 28.92 139 ASN B CA 1
ATOM 1793 C C . ASN B 1 83 ? 17.849 32.206 -23.409 1.00 30.06 139 ASN B C 1
ATOM 1794 O O . ASN B 1 83 ? 16.851 32.684 -22.870 1.00 31.65 139 ASN B O 1
ATOM 1799 N N . PRO B 1 84 ? 18.685 31.389 -22.771 1.00 28.40 140 PRO B N 1
ATOM 1800 C CA . PRO B 1 84 ? 18.435 30.981 -21.380 1.00 27.53 140 PRO B CA 1
ATOM 1801 C C . PRO B 1 84 ? 18.709 32.087 -20.363 1.00 24.91 140 PRO B C 1
ATOM 1802 O O . PRO B 1 84 ? 19.484 33.020 -20.607 1.00 29.28 140 PRO B O 1
ATOM 1806 N N . SER B 1 85 ? 18.060 31.991 -19.213 1.00 23.75 141 SER B N 1
ATOM 1807 C CA . SER B 1 85 ? 18.436 32.819 -18.079 1.00 23.84 141 SER B CA 1
ATOM 1808 C C . SER B 1 85 ? 18.482 31.944 -16.849 1.00 24.13 141 SER B C 1
ATOM 1809 O O . SER B 1 85 ? 17.752 30.964 -16.773 1.00 23.22 141 SER B O 1
ATOM 1812 N N . ILE B 1 86 ? 19.308 32.324 -15.876 1.00 23.48 142 ILE B N 1
ATOM 1813 C CA . ILE B 1 86 ? 19.307 31.672 -14.573 1.00 24.70 142 ILE B CA 1
ATOM 1814 C C . ILE B 1 86 ? 18.902 32.722 -13.568 1.00 25.42 142 ILE B C 1
ATOM 1815 O O . ILE B 1 86 ? 19.496 33.781 -13.509 1.00 26.35 142 ILE B O 1
ATOM 1820 N N . VAL B 1 87 ? 17.883 32.437 -12.773 1.00 24.46 143 VAL B N 1
ATOM 1821 C CA . VAL B 1 87 ? 17.233 33.527 -12.063 1.00 25.61 143 VAL B CA 1
ATOM 1822 C C . VAL B 1 87 ? 17.089 33.275 -10.582 1.00 24.12 143 VAL B C 1
ATOM 1823 O O . VAL B 1 87 ? 16.697 34.173 -9.841 1.00 23.77 143 VAL B O 1
ATOM 1827 N N . GLU B 1 88 ? 17.380 32.048 -10.151 1.00 21.93 144 GLU B N 1
ATOM 1828 C CA . GLU B 1 88 ? 17.451 31.741 -8.716 1.00 22.96 144 GLU B CA 1
ATOM 1829 C C . GLU B 1 88 ? 18.278 30.472 -8.516 1.00 24.78 144 GLU B C 1
ATOM 1830 O O . GLU B 1 88 ? 18.574 29.747 -9.476 1.00 22.77 144 GLU B O 1
ATOM 1836 N N . GLN B 1 89 ? 18.574 30.182 -7.256 1.00 21.03 145 GLN B N 1
ATOM 1837 C CA . GLN B 1 89 ? 19.498 29.121 -6.884 1.00 25.26 145 GLN B CA 1
ATOM 1838 C C . GLN B 1 89 ? 19.210 28.641 -5.471 1.00 23.03 145 GLN B C 1
ATOM 1839 O O . GLN B 1 89 ? 18.710 29.388 -4.642 1.00 24.00 145 GLN B O 1
ATOM 1845 N N . SER B 1 90 ? 19.550 27.394 -5.194 1.00 22.74 146 SER B N 1
ATOM 1846 C CA . SER B 1 90 ? 19.552 26.892 -3.816 1.00 23.11 146 SER B CA 1
ATOM 1847 C C . SER B 1 90 ? 20.547 27.669 -2.947 1.00 24.02 146 SER B C 1
ATOM 1848 O O . SER B 1 90 ? 21.521 28.249 -3.466 1.00 22.82 146 SER B O 1
ATOM 1851 N N . LEU B 1 91 ? 20.319 27.668 -1.630 1.00 23.51 147 LEU B N 1
ATOM 1852 C CA . LEU B 1 91 ? 21.373 28.058 -0.679 1.00 23.44 147 LEU B CA 1
ATOM 1853 C C . LEU B 1 91 ? 22.575 27.110 -0.768 1.00 24.38 147 LEU B C 1
ATOM 1854 O O . LEU B 1 91 ? 23.702 27.530 -0.635 1.00 23.66 147 LEU B O 1
ATOM 1859 N N . VAL B 1 92 ? 22.306 25.824 -0.945 1.00 21.90 148 VAL B N 1
ATOM 1860 C CA . VAL B 1 92 ? 23.345 24.810 -0.987 1.00 26.13 148 VAL B CA 1
ATOM 1861 C C . VAL B 1 92 ? 24.176 24.981 -2.261 1.00 26.14 148 VAL B C 1
ATOM 1862 O O . VAL B 1 92 ? 23.624 25.035 -3.371 1.00 24.64 148 VAL B O 1
ATOM 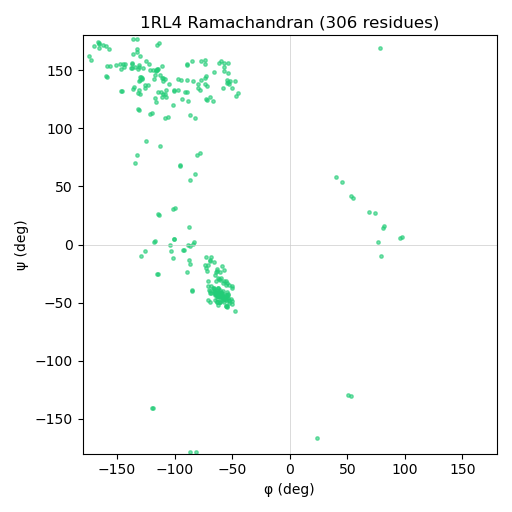1866 N N . LYS B 1 93 ? 25.491 25.075 -2.092 1.00 21.67 149 LYS B N 1
ATOM 1867 C CA . LYS B 1 93 ? 26.433 25.086 -3.219 1.00 22.79 149 LYS B CA 1
ATOM 1868 C C . LYS B 1 93 ? 27.423 23.982 -2.975 1.00 26.07 149 LYS B C 1
ATOM 1869 O O . LYS B 1 93 ? 27.592 23.546 -1.834 1.00 25.34 149 LYS B O 1
ATOM 1875 N N . LEU B 1 94 ? 28.067 23.523 -4.041 1.00 27.22 150 LEU B N 1
ATOM 1876 C CA . LEU B 1 94 ? 29.143 22.546 -3.923 1.00 30.16 150 LEU B CA 1
ATOM 1877 C C . LEU B 1 94 ? 30.147 22.693 -5.040 1.00 28.30 150 LEU B C 1
ATOM 1878 O O . LEU B 1 94 ? 29.823 23.202 -6.126 1.00 24.83 150 LEU B O 1
ATOM 1883 N N . LYS B 1 95 ? 31.368 22.248 -4.753 1.00 26.91 151 LYS B N 1
ATOM 1884 C CA . LYS B 1 95 ? 32.424 22.168 -5.753 1.00 26.75 151 LYS B CA 1
ATOM 1885 C C . LYS B 1 95 ? 32.380 20.825 -6.455 1.00 27.63 151 LYS B C 1
ATOM 1886 O O . LYS B 1 95 ? 32.271 19.774 -5.814 1.00 23.98 151 LYS B O 1
ATOM 1892 N N . LEU B 1 96 ? 32.431 20.885 -7.781 1.00 25.78 152 LEU B N 1
ATOM 1893 C CA . LEU B 1 96 ? 32.604 19.705 -8.610 1.00 27.41 152 LEU B CA 1
ATOM 1894 C C . LEU B 1 96 ? 33.751 19.974 -9.566 1.00 28.65 152 LEU B C 1
ATOM 1895 O O . LEU B 1 96 ? 33.931 21.109 -10.045 1.00 26.35 152 LEU B O 1
ATOM 1900 N N . ILE B 1 97 ? 34.547 18.942 -9.822 1.00 28.44 153 ILE B N 1
ATOM 1901 C CA . ILE B 1 97 ? 35.589 19.034 -10.833 1.00 29.59 153 ILE B CA 1
ATOM 1902 C C . ILE B 1 97 ? 34.950 19.015 -12.214 1.00 26.48 153 ILE B C 1
ATOM 1903 O O . ILE B 1 97 ? 34.167 18.119 -12.541 1.00 26.86 153 ILE B O 1
ATOM 1908 N N . GLU B 1 98 ? 35.267 20.036 -12.999 1.00 26.61 154 GLU B N 1
ATOM 1909 C CA . GLU B 1 98 ? 34.711 20.202 -14.335 1.00 29.56 154 GLU B CA 1
ATOM 1910 C C . GLU B 1 98 ? 35.817 20.112 -15.360 1.00 28.09 154 GLU B C 1
ATOM 1911 O O . GLU B 1 98 ? 36.939 20.501 -15.086 1.00 30.66 154 GLU B O 1
ATOM 1917 N N . GLY B 1 99 ? 35.481 19.627 -16.548 1.00 27.46 155 GLY B N 1
ATOM 1918 C CA . GLY B 1 99 ? 36.320 19.805 -17.712 1.00 30.71 155 GLY B CA 1
ATOM 1919 C C . GLY B 1 99 ? 35.573 20.703 -18.679 1.00 33.13 155 GLY B C 1
ATOM 1920 O O . GLY B 1 99 ? 34.418 21.040 -18.452 1.00 36.81 155 GLY B O 1
ATOM 1921 N N . CYS B 1 100 ? 36.229 21.091 -19.759 1.00 29.68 156 CYS B N 1
ATOM 1922 C CA . CYS B 1 100 ? 35.609 21.891 -20.802 1.00 26.71 156 CYS B CA 1
ATOM 1923 C C . CYS B 1 100 ? 36.203 21.482 -22.144 1.00 30.19 156 CYS B C 1
ATOM 1924 O O . CYS B 1 100 ? 37.427 21.372 -22.275 1.00 31.63 156 CYS B O 1
ATOM 1927 N N . LEU B 1 101 ? 35.345 21.242 -23.130 1.00 31.35 157 LEU B N 1
ATOM 1928 C CA . LEU B 1 101 ? 35.820 20.906 -24.469 1.00 33.06 157 LEU B CA 1
ATOM 1929 C C . LEU B 1 101 ? 36.705 21.998 -25.070 1.00 33.76 157 LEU B C 1
ATOM 1930 O O . LEU B 1 101 ? 37.459 21.734 -25.994 1.00 36.23 157 LEU B O 1
ATOM 1935 N N . SER B 1 102 ? 36.639 23.219 -24.543 1.00 30.71 158 SER B N 1
ATOM 1936 C CA . SER B 1 102 ? 37.496 24.285 -25.061 1.00 31.28 158 SER B CA 1
ATOM 1937 C C . SER B 1 102 ? 38.852 24.340 -24.349 1.00 30.39 158 SER B C 1
ATOM 1938 O O . SER B 1 102 ? 39.686 25.191 -24.672 1.00 31.27 158 SER B O 1
ATOM 1941 N N . PHE B 1 103 ? 39.050 23.446 -23.381 1.00 28.09 159 PHE B N 1
ATOM 1942 C CA . PHE B 1 103 ? 40.298 23.368 -22.623 1.00 29.71 159 PHE B CA 1
ATOM 1943 C C . PHE B 1 103 ? 40.775 21.907 -22.503 1.00 29.93 159 PHE B C 1
ATOM 1944 O O . PHE B 1 103 ? 40.719 21.328 -21.420 1.00 29.59 159 PHE B O 1
ATOM 1952 N N . PRO B 1 104 ? 41.233 21.297 -23.587 1.00 32.08 160 PRO B N 1
ATOM 1953 C CA . PRO B 1 104 ? 41.753 19.925 -23.521 1.00 31.99 160 PRO B CA 1
ATOM 1954 C C . PRO B 1 104 ? 42.786 19.800 -22.388 1.00 30.75 160 PRO B C 1
ATOM 1955 O O . PRO B 1 104 ? 43.615 20.691 -22.202 1.00 29.57 160 PRO B O 1
ATOM 1959 N N . GLY B 1 105 ? 42.684 18.736 -21.603 1.00 32.39 161 GLY B N 1
ATOM 1960 C CA . GLY B 1 105 ? 43.591 18.501 -20.502 1.00 33.65 161 GLY B CA 1
ATOM 1961 C C . GLY B 1 105 ? 43.360 19.266 -19.208 1.00 35.32 161 GLY B C 1
ATOM 1962 O O . GLY B 1 105 ? 43.997 18.958 -18.205 1.00 35.01 161 GLY B O 1
ATOM 1963 N N . ILE B 1 106 ? 42.468 20.254 -19.211 1.00 31.23 162 ILE B N 1
ATOM 1964 C CA . ILE B 1 106 ? 42.308 21.116 -18.043 1.00 31.32 162 ILE B CA 1
ATOM 1965 C C . ILE B 1 106 ? 41.084 20.742 -17.183 1.00 32.02 162 ILE B C 1
ATOM 1966 O O . ILE B 1 106 ? 39.942 20.776 -17.655 1.00 31.89 162 ILE B O 1
ATOM 1971 N N . GLU B 1 107 ? 41.331 20.405 -15.924 1.00 30.28 163 GLU B N 1
ATOM 1972 C CA . GLU B 1 107 ? 40.259 20.173 -14.975 1.00 32.10 163 GLU B CA 1
ATOM 1973 C C . GLU B 1 107 ? 40.505 20.943 -13.692 1.00 33.31 163 GLU B C 1
ATOM 1974 O O . GLU B 1 107 ? 41.644 21.218 -13.339 1.00 31.39 163 GLU B O 1
ATOM 1980 N N . GLY B 1 108 ? 39.426 21.288 -12.999 1.00 32.91 164 GLY B N 1
ATOM 1981 C CA . GLY B 1 108 ? 39.519 21.949 -11.708 1.00 31.68 164 GLY B CA 1
ATOM 1982 C C . GLY B 1 108 ? 38.155 22.066 -11.041 1.00 31.57 164 GLY B C 1
ATOM 1983 O O . GLY B 1 108 ? 37.114 21.986 -11.697 1.00 30.10 164 GLY B O 1
ATOM 1984 N N . LYS B 1 109 ? 38.170 22.232 -9.728 1.00 31.00 165 LYS B N 1
ATOM 1985 C CA . LYS B 1 109 ? 36.964 22.349 -8.926 1.00 33.57 165 LYS B CA 1
ATOM 1986 C C . LYS B 1 109 ? 36.278 23.688 -9.165 1.00 30.37 165 LYS B C 1
ATOM 1987 O O . LYS B 1 109 ? 36.938 24.732 -9.179 1.00 29.42 165 LYS B O 1
ATOM 1993 N N . VAL B 1 110 ? 34.956 23.662 -9.315 1.00 29.49 166 VAL B N 1
ATOM 1994 C CA . VAL B 1 110 ? 34.172 24.895 -9.448 1.00 25.92 166 VAL B CA 1
ATOM 1995 C C . VAL B 1 110 ? 33.008 24.830 -8.485 1.00 24.26 166 VAL B C 1
ATOM 1996 O O . VAL B 1 110 ? 32.337 23.801 -8.353 1.00 19.64 166 VAL B O 1
ATOM 2000 N N . GLU B 1 111 ? 32.807 25.912 -7.753 1.00 23.61 167 GLU B N 1
ATOM 2001 C CA . GLU B 1 111 ? 31.727 25.948 -6.787 1.00 26.37 167 GLU B CA 1
ATOM 2002 C C . GLU B 1 111 ? 30.502 26.563 -7.452 1.00 23.08 167 GLU B C 1
ATOM 2003 O O . GLU B 1 111 ? 30.571 27.667 -7.966 1.00 18.47 167 GLU B O 1
ATOM 2009 N N . ARG B 1 112 ? 29.383 25.854 -7.425 1.00 24.68 168 ARG B N 1
ATOM 2010 C CA . ARG B 1 112 ? 28.142 26.368 -7.991 1.00 25.46 168 ARG B CA 1
ATOM 2011 C C . ARG B 1 112 ? 26.972 25.889 -7.141 1.00 26.94 168 ARG B C 1
ATOM 2012 O O . ARG B 1 112 ? 27.054 24.846 -6.474 1.00 22.50 168 ARG B O 1
ATOM 2020 N N . PRO B 1 113 ? 25.871 26.630 -7.192 1.00 25.67 169 PRO B N 1
ATOM 2021 C CA . PRO B 1 113 ? 24.626 26.158 -6.578 1.00 24.15 169 PRO B CA 1
ATOM 2022 C C . PRO B 1 113 ? 24.231 24.767 -7.086 1.00 24.81 169 PRO B C 1
ATOM 2023 O O . PRO B 1 113 ? 24.381 24.409 -8.259 1.00 21.28 169 PRO B O 1
ATOM 2027 N N . SER B 1 114 ? 23.745 23.963 -6.157 1.00 23.91 170 SER B N 1
ATOM 2028 C CA . SER B 1 114 ? 23.282 22.623 -6.449 1.00 23.30 170 SER B CA 1
ATOM 2029 C C . SER B 1 114 ? 22.063 22.700 -7.369 1.00 23.37 170 SER B C 1
ATOM 2030 O O . SER B 1 114 ? 21.960 21.969 -8.332 1.00 21.90 170 SER B O 1
ATOM 2033 N N . ILE B 1 115 ? 21.146 23.610 -7.074 1.00 25.59 171 ILE B N 1
ATOM 2034 C CA . ILE B 1 115 ? 19.877 23.683 -7.802 1.00 23.79 171 ILE B CA 1
ATOM 2035 C C . ILE B 1 115 ? 19.749 25.082 -8.378 1.00 23.18 171 ILE B C 1
ATOM 2036 O O . ILE B 1 115 ? 20.080 26.055 -7.706 1.00 23.92 171 ILE B O 1
ATOM 2041 N N . VAL B 1 116 ? 19.309 25.194 -9.624 1.00 20.89 172 VAL B N 1
ATOM 2042 C CA . VAL B 1 116 ? 19.049 26.517 -10.177 1.00 20.95 172 VAL B CA 1
ATOM 2043 C C . VAL B 1 116 ? 17.701 26.572 -10.833 1.00 23.83 172 VAL B C 1
ATOM 2044 O O . VAL B 1 116 ? 17.189 25.580 -11.332 1.00 23.04 172 VAL B O 1
ATOM 2048 N N . SER B 1 117 ? 17.161 27.776 -10.875 1.00 24.50 173 SER B N 1
ATOM 2049 C CA . SER B 1 117 ? 15.893 28.011 -11.511 1.00 24.01 173 SER B CA 1
ATOM 2050 C C . SER B 1 117 ? 16.149 28.764 -12.814 1.00 24.32 173 SER B C 1
ATOM 2051 O O . SER B 1 117 ? 16.939 29.714 -12.853 1.00 26.64 173 SER B O 1
ATOM 2054 N N . ILE B 1 118 ? 15.533 28.311 -13.903 1.00 19.76 174 ILE B N 1
ATOM 2055 C CA . ILE B 1 118 ? 15.899 28.833 -15.201 1.00 22.90 174 ILE B CA 1
ATOM 2056 C C . ILE B 1 118 ? 14.709 29.153 -16.089 1.00 22.78 174 ILE B C 1
ATOM 2057 O O . ILE B 1 118 ? 13.597 28.683 -15.851 1.00 22.17 174 ILE B O 1
ATOM 2062 N N . SER B 1 119 ? 14.980 29.922 -17.135 1.00 22.00 175 SER B N 1
ATOM 2063 C CA . SER B 1 119 ? 14.050 30.059 -18.250 1.00 24.73 175 SER B CA 1
ATOM 2064 C C . SER B 1 119 ? 14.823 30.013 -19.556 1.00 26.32 175 SER B C 1
ATOM 2065 O O . SER B 1 119 ? 16.037 30.325 -19.590 1.00 25.37 175 SER B O 1
ATOM 2068 N N . TYR B 1 120 ? 14.129 29.609 -20.622 1.00 23.34 176 TYR B N 1
ATOM 2069 C CA . TYR B 1 120 ? 14.718 29.495 -21.961 1.00 24.45 176 TYR B CA 1
ATOM 2070 C C . TYR B 1 120 ? 13.607 29.331 -23.004 1.00 26.04 176 TYR B C 1
ATOM 2071 O O . TYR B 1 120 ? 12.423 29.182 -22.672 1.00 28.08 176 TYR B O 1
ATOM 2080 N N . TYR B 1 121 ? 13.992 29.334 -24.269 1.00 27.80 177 TYR B N 1
ATOM 2081 C CA . TYR B 1 121 ? 13.025 29.192 -25.352 1.00 27.23 177 TYR B CA 1
ATOM 2082 C C . TYR B 1 121 ? 13.369 27.913 -26.095 1.00 29.38 177 TYR B C 1
ATOM 2083 O O . TYR B 1 121 ? 14.538 27.590 -26.201 1.00 28.11 177 TYR B O 1
ATOM 2092 N N . ASP B 1 122 ? 12.363 27.157 -26.556 1.00 30.60 178 ASP B N 1
ATOM 2093 C CA . ASP B 1 122 ? 12.627 25.978 -27.378 1.00 30.36 178 ASP B CA 1
ATOM 2094 C C . ASP B 1 122 ? 12.872 26.358 -28.848 1.00 33.50 178 ASP B C 1
ATOM 2095 O O . ASP B 1 122 ? 12.901 27.552 -29.198 1.00 31.06 178 ASP B O 1
ATOM 2100 N N . ILE B 1 123 ? 13.086 25.358 -29.700 1.00 35.72 179 ILE B N 1
ATOM 2101 C CA . ILE B 1 123 ? 13.433 25.648 -31.086 1.00 39.63 179 ILE B CA 1
ATOM 2102 C C . ILE B 1 123 ? 12.314 26.384 -31.832 1.00 38.48 179 ILE B C 1
ATOM 2103 O O . ILE B 1 123 ? 12.559 27.083 -32.817 1.00 36.77 179 ILE B O 1
ATOM 2108 N N . ASN B 1 124 ? 11.093 26.271 -31.330 1.00 35.74 180 ASN B N 1
ATOM 2109 C CA . ASN B 1 124 ? 9.984 26.951 -31.966 1.00 37.12 180 ASN B CA 1
ATOM 2110 C C . ASN B 1 124 ? 9.702 28.324 -31.389 1.00 38.29 180 ASN B C 1
ATOM 2111 O O . ASN B 1 124 ? 8.845 29.041 -31.910 1.00 39.15 180 ASN B O 1
ATOM 2116 N N . GLY B 1 125 ? 10.420 28.696 -30.323 1.00 32.50 181 GLY B N 1
ATOM 2117 C CA . GLY B 1 125 ? 10.291 30.033 -29.751 1.00 31.03 181 GLY B CA 1
ATOM 2118 C C . GLY B 1 125 ? 9.360 30.151 -28.541 1.00 30.29 181 GLY B C 1
ATOM 2119 O O . GLY B 1 125 ? 9.108 31.251 -28.058 1.00 29.69 181 GLY B O 1
ATOM 2120 N N . TYR B 1 126 ? 8.864 29.019 -28.047 1.00 28.41 182 TYR B N 1
ATOM 2121 C CA . TYR B 1 126 ? 8.033 28.990 -26.842 1.00 31.55 182 TYR B CA 1
ATOM 2122 C C . TYR B 1 126 ? 8.892 29.072 -25.569 1.00 31.89 182 TYR B C 1
ATOM 2123 O O . TYR B 1 126 ? 9.934 28.420 -25.473 1.00 29.72 182 TYR B O 1
ATOM 2132 N N . LYS B 1 127 ? 8.442 29.851 -24.589 1.00 30.50 183 LYS B N 1
ATOM 2133 C CA . LYS B 1 127 ? 9.199 30.034 -23.347 1.00 27.73 183 LYS B CA 1
ATOM 2134 C C . LYS B 1 127 ? 8.884 28.895 -22.389 1.00 27.50 183 LYS B C 1
ATOM 2135 O O . LYS B 1 127 ? 7.746 28.436 -22.306 1.00 28.59 183 LYS B O 1
ATOM 2141 N N . HIS B 1 128 ? 9.903 28.429 -21.685 1.00 25.84 184 HIS B N 1
ATOM 2142 C CA . HIS B 1 128 ? 9.756 27.390 -20.667 1.00 25.86 184 HIS B CA 1
ATOM 2143 C C . HIS B 1 128 ? 10.414 27.826 -19.374 1.00 26.36 184 HIS B C 1
ATOM 2144 O O . HIS B 1 128 ? 11.457 28.472 -19.390 1.00 25.30 184 HIS B O 1
ATOM 2151 N N . LEU B 1 129 ? 9.801 27.453 -18.257 1.00 27.19 185 LEU B N 1
ATOM 2152 C CA . LEU B 1 129 ? 10.348 27.699 -16.934 1.00 27.36 185 LEU B CA 1
ATOM 2153 C C . LEU B 1 129 ? 10.710 26.331 -16.365 1.00 28.38 185 LEU B C 1
ATOM 2154 O O . LEU B 1 129 ? 9.902 25.420 -16.422 1.00 29.67 185 LEU B O 1
ATOM 2159 N N . LYS B 1 130 ? 11.916 26.180 -15.823 1.00 26.34 186 LYS B N 1
ATOM 2160 C CA . LYS B 1 130 ? 12.340 24.900 -15.285 1.00 27.58 186 LYS B CA 1
ATOM 2161 C C . LYS B 1 130 ? 13.210 25.049 -14.031 1.00 26.41 186 LYS B C 1
ATOM 2162 O O . LYS B 1 130 ? 13.885 26.052 -13.836 1.00 27.02 186 LYS B O 1
ATOM 2168 N N . ILE B 1 131 ? 13.178 24.046 -13.170 1.00 25.39 187 ILE B N 1
ATOM 2169 C CA . ILE B 1 131 ? 14.138 23.958 -12.080 1.00 24.79 187 ILE B CA 1
ATOM 2170 C C . ILE B 1 131 ? 15.056 22.786 -12.353 1.00 28.19 187 ILE B C 1
ATOM 2171 O O . ILE B 1 131 ? 14.587 21.682 -12.618 1.00 27.75 187 ILE B O 1
ATOM 2176 N N . LEU B 1 132 ? 16.364 23.031 -12.337 1.00 23.84 188 LEU B N 1
ATOM 2177 C CA . LEU B 1 132 ? 17.339 21.983 -12.598 1.00 24.75 188 LEU B CA 1
ATOM 2178 C C . LEU B 1 132 ? 18.087 21.583 -11.338 1.00 26.10 188 LEU B C 1
ATOM 2179 O O . LEU B 1 132 ? 18.445 22.430 -10.525 1.00 23.60 188 LEU B O 1
ATOM 2184 N N . LYS B 1 133 ? 18.359 20.290 -11.205 1.00 24.78 189 LYS B N 1
ATOM 2185 C CA . LYS B 1 133 ? 19.190 19.802 -10.106 1.00 29.17 189 LYS B CA 1
ATOM 2186 C C . LYS B 1 133 ? 20.270 18.834 -10.590 1.00 25.89 189 LYS B C 1
ATOM 2187 O O . LYS B 1 133 ? 20.326 18.504 -11.775 1.00 23.36 189 LYS B O 1
ATOM 2193 N N . GLY B 1 134 ? 21.112 18.397 -9.655 1.00 25.11 190 GLY B N 1
ATOM 2194 C CA . GLY B 1 134 ? 22.095 17.371 -9.910 1.00 25.30 190 GLY B CA 1
ATOM 2195 C C . GLY B 1 134 ? 22.946 17.724 -11.110 1.00 26.49 190 GLY B C 1
ATOM 2196 O O . GLY B 1 134 ? 23.481 18.842 -11.218 1.00 23.91 190 GLY B O 1
ATOM 2197 N N . ILE B 1 135 ? 23.074 16.762 -12.008 1.00 27.15 191 ILE B N 1
ATOM 2198 C CA . ILE B 1 135 ? 23.987 16.865 -13.148 1.00 28.95 191 ILE B CA 1
ATOM 2199 C C . ILE B 1 135 ? 23.518 17.895 -14.168 1.00 27.39 191 ILE B C 1
ATOM 2200 O O . ILE B 1 135 ? 24.326 18.626 -14.748 1.00 25.78 191 ILE B O 1
ATOM 2205 N N . HIS B 1 136 ? 22.206 17.947 -14.393 1.00 24.53 192 HIS B N 1
ATOM 2206 C CA . HIS B 1 136 ? 21.639 18.880 -15.357 1.00 26.46 192 HIS B CA 1
ATOM 2207 C C . HIS B 1 136 ? 21.887 20.313 -14.896 1.00 26.43 192 HIS B C 1
ATOM 2208 O O . HIS B 1 136 ? 22.242 21.186 -15.703 1.00 24.01 192 HIS B O 1
ATOM 2215 N N . SER B 1 137 ? 21.705 20.558 -13.598 1.00 22.01 193 SER B N 1
ATOM 2216 C CA . SER B 1 137 ? 21.969 21.880 -13.050 1.00 23.37 193 SER B CA 1
ATOM 2217 C C . SER B 1 137 ? 23.434 22.251 -13.358 1.00 22.39 193 SER B C 1
ATOM 2218 O O . SER B 1 137 ? 23.725 23.336 -13.854 1.00 22.76 193 SER B O 1
ATOM 2221 N N . ARG B 1 138 ? 24.344 21.324 -13.098 1.00 21.84 194 ARG B N 1
ATOM 2222 C CA . ARG B 1 138 ? 25.775 21.600 -13.244 1.00 21.71 194 ARG B CA 1
ATOM 2223 C C . ARG B 1 138 ? 26.153 21.911 -14.685 1.00 22.65 194 ARG B C 1
ATOM 2224 O O . ARG B 1 138 ? 26.840 22.892 -14.968 1.00 20.78 194 ARG B O 1
ATOM 2232 N N . ILE B 1 139 ? 25.713 21.055 -15.599 1.00 24.04 195 ILE B N 1
ATOM 2233 C CA . ILE B 1 139 ? 26.083 21.210 -16.993 1.00 26.69 195 ILE B CA 1
ATOM 2234 C C . ILE B 1 139 ? 25.503 22.518 -17.504 1.00 27.17 195 ILE B C 1
ATOM 2235 O O . ILE B 1 139 ? 26.180 23.281 -18.192 1.00 24.02 195 ILE B O 1
ATOM 2240 N N . PHE B 1 140 ? 24.246 22.781 -17.152 1.00 23.79 196 PHE B N 1
ATOM 2241 C CA . PHE B 1 140 ? 23.559 23.963 -17.687 1.00 24.26 196 PHE B CA 1
ATOM 2242 C C . PHE B 1 140 ? 24.279 25.248 -17.286 1.00 21.55 196 PHE B C 1
ATOM 2243 O O . PHE B 1 140 ? 24.472 26.161 -18.098 1.00 23.19 196 PHE B O 1
ATOM 2251 N N . GLN B 1 141 ? 24.683 25.320 -16.029 1.00 20.60 197 GLN B N 1
ATOM 2252 C CA . GLN B 1 141 ? 25.376 26.500 -15.534 1.00 20.86 197 GLN B CA 1
ATOM 2253 C C . GLN B 1 141 ? 26.734 26.718 -16.235 1.00 22.60 197 GLN B C 1
ATOM 2254 O O . GLN B 1 141 ? 27.093 27.851 -16.557 1.00 24.08 197 GLN B O 1
ATOM 2260 N N . HIS B 1 142 ? 27.486 25.639 -16.434 1.00 21.15 198 HIS B N 1
ATOM 2261 C CA . HIS B 1 142 ? 28.763 25.725 -17.111 1.00 24.16 198 HIS B CA 1
ATOM 2262 C C . HIS B 1 142 ? 28.535 26.266 -18.524 1.00 22.41 198 HIS B C 1
ATOM 2263 O O . HIS B 1 142 ? 29.195 27.194 -18.942 1.00 24.28 198 HIS B O 1
ATOM 2270 N N . GLU B 1 143 ? 27.587 25.681 -19.240 1.00 21.83 199 GLU B N 1
ATOM 2271 C CA . GLU B 1 143 ? 27.273 26.099 -20.594 1.00 26.51 199 GLU B CA 1
ATOM 2272 C C . GLU B 1 143 ? 26.684 27.497 -20.693 1.00 28.02 199 GLU B C 1
ATOM 2273 O O . GLU B 1 143 ? 27.020 28.247 -21.612 1.00 31.29 199 GLU B O 1
ATOM 2279 N N . PHE B 1 144 ? 25.815 27.841 -19.754 1.00 25.60 200 PHE B N 1
ATOM 2280 C CA . PHE B 1 144 ? 25.241 29.182 -19.698 1.00 25.30 200 PHE B CA 1
ATOM 2281 C C . PHE B 1 144 ? 26.381 30.196 -19.639 1.00 26.63 200 PHE B C 1
ATOM 2282 O O . PHE B 1 144 ? 26.381 31.190 -20.368 1.00 24.94 200 PHE B O 1
ATOM 2290 N N . ASP B 1 145 ? 27.368 29.937 -18.790 1.00 24.47 201 ASP B N 1
ATOM 2291 C CA . ASP B 1 145 ? 28.512 30.842 -18.680 1.00 25.07 201 ASP B CA 1
ATOM 2292 C C . ASP B 1 145 ? 29.179 31.066 -20.059 1.00 24.11 201 ASP B C 1
ATOM 2293 O O . ASP B 1 145 ? 29.530 32.178 -20.392 1.00 23.20 201 ASP B O 1
ATOM 2298 N N . HIS B 1 146 ? 29.357 30.007 -20.847 1.00 21.91 202 HIS B N 1
ATOM 2299 C CA . HIS B 1 146 ? 29.969 30.176 -22.172 1.00 26.35 202 HIS B CA 1
ATOM 2300 C C . HIS B 1 146 ? 29.260 31.311 -22.932 1.00 30.12 202 HIS B C 1
ATOM 2301 O O . HIS B 1 146 ? 29.906 32.100 -23.623 1.00 29.99 202 HIS B O 1
ATOM 2308 N N . LEU B 1 147 ? 27.936 31.408 -22.773 1.00 29.18 203 LEU B N 1
ATOM 2309 C CA . LEU B 1 147 ? 27.126 32.421 -23.466 1.00 28.84 203 LEU B CA 1
ATOM 2310 C C . LEU B 1 147 ? 27.472 33.832 -23.037 1.00 27.52 203 LEU B C 1
ATOM 2311 O O . LEU B 1 147 ? 27.265 34.776 -23.797 1.00 28.76 203 LEU B O 1
ATOM 2316 N N . ASN B 1 148 ? 27.994 33.982 -21.818 1.00 29.14 204 ASN B N 1
ATOM 2317 C CA . ASN B 1 148 ? 28.335 35.306 -21.300 1.00 28.75 204 ASN B CA 1
ATOM 2318 C C . ASN B 1 148 ? 29.817 35.619 -21.389 1.00 26.56 204 ASN B C 1
ATOM 2319 O O . ASN B 1 148 ? 30.264 36.637 -20.881 1.00 27.26 204 ASN B O 1
ATOM 2324 N N . GLY B 1 149 ? 30.584 34.726 -22.002 1.00 28.78 205 GLY B N 1
ATOM 2325 C CA . GLY B 1 149 ? 32.012 34.962 -22.147 1.00 29.79 205 GLY B CA 1
ATOM 2326 C C . GLY B 1 149 ? 32.772 34.591 -20.889 1.00 31.63 205 GLY B C 1
ATOM 2327 O O . GLY B 1 149 ? 33.920 35.001 -20.718 1.00 32.89 205 GLY B O 1
ATOM 2328 N N . THR B 1 150 ? 32.114 33.828 -20.014 1.00 31.38 206 THR B N 1
ATOM 2329 C CA . THR B 1 150 ? 32.708 33.338 -18.774 1.00 30.20 206 THR B CA 1
ATOM 2330 C C . THR B 1 150 ? 33.137 31.889 -18.980 1.00 28.14 206 THR B C 1
ATOM 2331 O O . THR B 1 150 ? 32.372 31.069 -19.501 1.00 26.85 206 THR B O 1
ATOM 2335 N N . LEU B 1 151 ? 34.371 31.592 -18.574 1.00 28.25 207 LEU B N 1
ATOM 2336 C CA . LEU B 1 151 ? 34.979 30.278 -18.742 1.00 27.99 207 LEU B CA 1
ATOM 2337 C C . LEU B 1 151 ? 35.225 29.712 -17.367 1.00 25.98 207 LEU B C 1
ATOM 2338 O O . LEU B 1 151 ? 35.456 30.482 -16.428 1.00 26.42 207 LEU B O 1
ATOM 2343 N N . PHE B 1 152 ? 35.194 28.382 -17.230 1.00 24.93 208 PHE B N 1
ATOM 2344 C CA . PHE B 1 152 ? 35.193 27.763 -15.892 1.00 24.97 208 PHE B CA 1
ATOM 2345 C C . PHE B 1 152 ? 36.436 28.087 -15.049 1.00 27.11 208 PHE B C 1
ATOM 2346 O O . PHE B 1 152 ? 36.343 28.162 -13.821 1.00 27.83 208 PHE B O 1
ATOM 2354 N N . ILE B 1 153 ? 37.577 28.294 -15.711 1.00 25.34 209 ILE B N 1
ATOM 2355 C CA . ILE B 1 153 ? 38.800 28.742 -15.048 1.00 28.85 209 ILE B CA 1
ATOM 2356 C C . ILE B 1 153 ? 38.573 30.048 -14.274 1.00 30.89 209 ILE B C 1
ATOM 2357 O O . ILE B 1 153 ? 39.217 30.265 -13.253 1.00 30.16 209 ILE B O 1
ATOM 2362 N N . ASP B 1 154 ? 37.660 30.911 -14.753 1.00 29.96 210 ASP B N 1
ATOM 2363 C CA . ASP B 1 154 ? 37.380 32.174 -14.054 1.00 28.84 210 ASP B CA 1
ATOM 2364 C C . ASP B 1 154 ? 36.795 31.929 -12.660 1.00 29.39 210 ASP B C 1
ATOM 2365 O O . ASP B 1 154 ? 36.831 32.805 -11.829 1.00 30.36 210 ASP B O 1
ATOM 2370 N N . LYS B 1 155 ? 36.198 30.758 -12.435 1.00 30.82 211 LYS B N 1
ATOM 2371 C CA . LYS B 1 155 ? 35.400 30.524 -11.234 1.00 34.63 211 LYS B CA 1
ATOM 2372 C C . LYS B 1 155 ? 36.000 29.420 -10.398 1.00 35.80 211 LYS B C 1
ATOM 2373 O O . LYS B 1 155 ? 35.438 29.042 -9.377 1.00 36.52 211 LYS B O 1
ATOM 2379 N N . MET B 1 156 ? 37.136 28.887 -10.834 1.00 35.53 212 MET B N 1
ATOM 2380 C CA . MET B 1 156 ? 37.785 27.828 -10.081 1.00 36.36 212 MET B CA 1
ATOM 2381 C C . MET B 1 156 ? 38.074 28.300 -8.663 1.00 35.87 212 MET B C 1
ATOM 2382 O O . MET B 1 156 ? 38.165 29.497 -8.422 1.00 32.73 212 MET B O 1
ATOM 2387 N N . THR B 1 157 ? 38.194 27.359 -7.727 1.00 40.38 213 THR B N 1
ATOM 2388 C CA . THR B 1 157 ? 38.639 27.696 -6.378 1.00 49.92 213 THR B CA 1
ATOM 2389 C C . THR B 1 157 ? 39.957 28.453 -6.456 1.00 52.69 213 THR B C 1
ATOM 2390 O O . THR B 1 157 ? 40.695 28.318 -7.435 1.00 53.99 213 THR B O 1
ATOM 2394 N N . GLN B 1 158 ? 40.256 29.242 -5.430 1.00 58.35 214 GLN B N 1
ATOM 2395 C CA . GLN B 1 158 ? 41.548 29.928 -5.331 1.00 62.93 214 GLN B CA 1
ATOM 2396 C C . GLN B 1 158 ? 42.732 28.969 -5.553 1.00 61.17 214 GLN B C 1
ATOM 2397 O O . GLN B 1 158 ? 43.645 29.250 -6.332 1.00 58.58 214 GLN B O 1
ATOM 2403 N N . VAL B 1 159 ? 42.698 27.831 -4.869 1.00 60.33 215 VAL B N 1
ATOM 2404 C CA . VAL B 1 159 ? 43.736 26.818 -5.019 1.00 60.14 215 VAL B CA 1
ATOM 2405 C C . VAL B 1 159 ? 43.865 26.362 -6.481 1.00 57.98 215 VAL B C 1
ATOM 2406 O O . VAL B 1 159 ? 44.969 26.346 -7.027 1.00 56.25 215 VAL B O 1
ATOM 2410 N N . ASP B 1 160 ? 42.745 26.010 -7.122 1.00 52.60 216 ASP B N 1
ATOM 2411 C CA . ASP B 1 160 ? 42.801 25.531 -8.507 1.00 49.20 216 ASP B CA 1
ATOM 2412 C C . ASP B 1 160 ? 43.125 26.627 -9.558 1.00 46.09 216 ASP B C 1
ATOM 2413 O O . ASP B 1 160 ? 43.617 26.325 -10.638 1.00 44.52 216 ASP B O 1
ATOM 2418 N N . LYS B 1 161 ? 42.875 27.891 -9.241 1.00 43.08 217 LYS B N 1
ATOM 2419 C CA . LYS B 1 161 ? 43.229 28.964 -10.162 1.00 46.25 217 LYS B CA 1
ATOM 2420 C C . LYS B 1 161 ? 44.744 29.073 -10.249 1.00 50.49 217 LYS B C 1
ATOM 2421 O O . LYS B 1 161 ? 45.306 29.250 -11.336 1.00 47.73 217 LYS B O 1
ATOM 2427 N N . LYS B 1 162 ? 45.399 28.954 -9.098 1.00 51.70 218 LYS B N 1
ATOM 2428 C CA . LYS B 1 162 ? 46.851 29.042 -9.047 1.00 55.40 218 LYS B CA 1
ATOM 2429 C C . LYS B 1 162 ? 47.483 27.817 -9.714 1.00 51.96 218 LYS B C 1
ATOM 2430 O O . LYS B 1 162 ? 48.425 27.941 -10.485 1.00 51.32 218 LYS B O 1
ATOM 2436 N N . LYS B 1 163 ? 46.923 26.641 -9.460 1.00 49.14 219 LYS B N 1
ATOM 2437 C CA . LYS B 1 163 ? 47.462 25.419 -10.031 1.00 47.48 219 LYS B CA 1
ATOM 2438 C C . LYS B 1 163 ? 47.162 25.281 -11.522 1.00 46.03 219 LYS B C 1
ATOM 2439 O O . LYS B 1 163 ? 47.803 24.489 -12.217 1.00 45.99 219 LYS B O 1
ATOM 2445 N N . VAL B 1 164 ? 46.195 26.046 -12.025 1.00 40.71 220 VAL B N 1
ATOM 2446 C CA . VAL B 1 164 ? 45.774 25.862 -13.406 1.00 39.24 220 VAL B CA 1
ATOM 2447 C C . VAL B 1 164 ? 46.582 26.720 -14.390 1.00 36.23 220 VAL B C 1
ATOM 2448 O O . VAL B 1 164 ? 46.684 26.380 -15.558 1.00 34.12 220 VAL B O 1
ATOM 2452 N N . ARG B 1 165 ? 47.158 27.818 -13.904 1.00 38.70 221 ARG B N 1
ATOM 2453 C CA . ARG B 1 165 ? 47.879 28.779 -14.750 1.00 43.44 221 ARG B CA 1
ATOM 2454 C C . ARG B 1 165 ? 48.999 28.157 -15.608 1.00 40.63 221 ARG B C 1
ATOM 2455 O O . ARG B 1 165 ? 49.017 28.356 -16.824 1.00 38.64 221 ARG B O 1
ATOM 2463 N N . PRO B 1 166 ? 49.926 27.422 -14.991 1.00 39.36 222 PRO B N 1
ATOM 2464 C CA . PRO B 1 166 ? 50.947 26.704 -15.766 1.00 39.00 222 PRO B CA 1
ATOM 2465 C C . PRO B 1 166 ? 50.301 25.741 -16.761 1.00 38.10 222 PRO B C 1
ATOM 2466 O O . PRO B 1 166 ? 50.773 25.647 -17.893 1.00 38.45 222 PRO B O 1
ATOM 2470 N N . LYS B 1 167 ? 49.233 25.054 -16.364 1.00 33.88 223 LYS B N 1
ATOM 2471 C CA . LYS B 1 167 ? 48.548 24.163 -17.301 1.00 34.17 223 LYS B CA 1
ATOM 2472 C C . LYS B 1 167 ? 47.985 24.933 -18.492 1.00 32.77 223 LYS B C 1
ATOM 2473 O O . LYS B 1 167 ? 48.024 24.460 -19.622 1.00 32.44 223 LYS B O 1
ATOM 2479 N N . LEU B 1 168 ? 47.481 26.131 -18.226 1.00 31.58 224 LEU B N 1
ATOM 2480 C CA . LEU B 1 168 ? 46.957 26.990 -19.264 1.00 34.49 224 LEU B CA 1
ATOM 2481 C C . LEU B 1 168 ? 48.070 27.403 -20.233 1.00 34.99 224 LEU B C 1
ATOM 2482 O O . LEU B 1 168 ? 47.867 27.433 -21.455 1.00 31.83 224 LEU B O 1
ATOM 2487 N N . ASN B 1 169 ? 49.246 27.720 -19.687 1.00 33.72 225 ASN B N 1
ATOM 2488 C CA . ASN B 1 169 ? 50.405 28.066 -20.516 1.00 34.92 225 ASN B CA 1
ATOM 2489 C C . ASN B 1 169 ? 50.763 26.923 -21.471 1.00 32.33 225 ASN B C 1
ATOM 2490 O O . ASN B 1 169 ? 51.014 27.159 -22.660 1.00 32.24 225 ASN B O 1
ATOM 2495 N N . GLU B 1 170 ? 50.751 25.692 -20.961 1.00 29.07 226 GLU B N 1
ATOM 2496 C CA . GLU B 1 170 ? 51.057 24.520 -21.782 1.00 29.98 226 GLU B CA 1
ATOM 2497 C C . GLU B 1 170 ? 49.974 24.254 -22.821 1.00 33.61 226 GLU B C 1
ATOM 2498 O O . GLU B 1 170 ? 50.261 23.814 -23.947 1.00 32.38 226 GLU B O 1
ATOM 2504 N N . LEU B 1 171 ? 48.725 24.524 -22.444 1.00 33.64 227 LEU B N 1
ATOM 2505 C CA . LEU B 1 171 ? 47.625 24.404 -23.385 1.00 31.81 227 LEU B CA 1
ATOM 2506 C C . LEU B 1 171 ? 47.857 25.394 -24.537 1.00 32.14 227 LEU B C 1
ATOM 2507 O O . LEU B 1 171 ? 47.784 25.023 -25.715 1.00 33.80 227 LEU B O 1
ATOM 2512 N N . ILE B 1 172 ? 48.147 26.643 -24.201 1.00 32.50 228 ILE B N 1
ATOM 2513 C CA . ILE B 1 172 ? 48.405 27.647 -25.228 1.00 38.76 228 ILE B CA 1
ATOM 2514 C C . ILE B 1 172 ? 49.546 27.211 -26.169 1.00 42.62 228 ILE B C 1
ATOM 2515 O O . ILE B 1 172 ? 49.419 27.324 -27.386 1.00 43.24 228 ILE B O 1
ATOM 2520 N N . ARG B 1 173 ? 50.649 26.704 -25.615 1.00 42.57 229 ARG B N 1
ATOM 2521 C CA . ARG B 1 173 ? 51.762 26.239 -26.461 1.00 46.18 229 ARG B CA 1
ATOM 2522 C C . ARG B 1 173 ? 51.328 25.085 -27.368 1.00 47.31 229 ARG B C 1
ATOM 2523 O O . ARG B 1 173 ? 51.656 25.066 -28.550 1.00 48.28 229 ARG B O 1
ATOM 2531 N N . ASP B 1 174 ? 50.594 24.130 -26.799 1.00 48.72 230 ASP B N 1
ATOM 2532 C CA . ASP B 1 174 ? 50.113 22.963 -27.527 1.00 51.06 230 ASP B CA 1
ATOM 2533 C C . ASP B 1 174 ? 49.204 23.362 -28.671 1.00 53.50 230 ASP B C 1
ATOM 2534 O O . ASP B 1 174 ? 49.106 22.658 -29.662 1.00 53.78 230 ASP B O 1
ATOM 2539 N N . TYR B 1 175 ? 48.501 24.473 -28.532 1.00 57.54 231 TYR B N 1
ATOM 2540 C CA . TYR B 1 175 ? 47.662 24.894 -29.637 1.00 63.95 231 TYR B CA 1
ATOM 2541 C C . TYR B 1 175 ? 48.411 25.763 -30.647 1.00 67.13 231 TYR B C 1
ATOM 2542 O O . TYR B 1 175 ? 47.803 26.397 -31.500 1.00 66.92 231 TYR B O 1
ATOM 2551 N N . LYS B 1 176 ? 49.744 25.744 -30.535 1.00 71.50 232 LYS B N 1
ATOM 2552 C CA . LYS B 1 176 ? 50.686 26.330 -31.505 1.00 73.48 232 LYS B CA 1
ATOM 2553 C C . LYS B 1 176 ? 50.392 27.787 -31.857 1.00 74.59 232 LYS B C 1
ATOM 2554 O O . LYS B 1 176 ? 49.984 28.570 -30.999 1.00 75.32 232 LYS B O 1
#

Solvent-accessible surface area: 16466 Å² total; per-residue (Å²): 180,9,20,70,28,64,51,92,25,1,109,138,138,0,107,74,13,109,99,62,62,90,106,9,111,162,29,5,124,120,0,16,75,20,0,112,144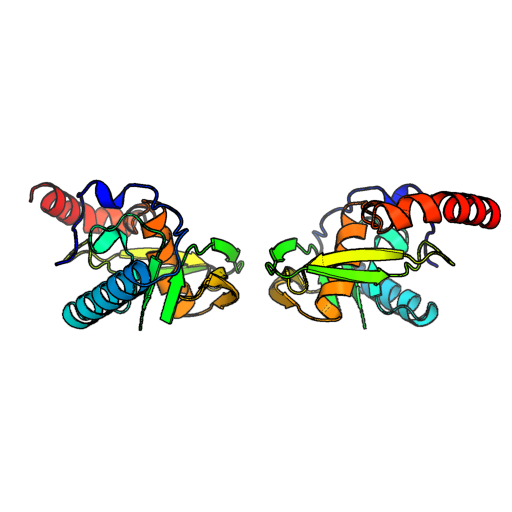,37,191,16,99,6,0,0,0,2,5,15,92,42,30,69,10,2,0,0,20,115,167,14,12,0,21,5,41,51,42,27,68,14,108,100,105,73,102,72,108,14,44,13,57,0,2,67,62,4,112,2,87,0,87,6,19,30,50,1,1,0,2,19,46,29,24,96,21,149,43,58,15,86,45,20,123,48,124,95,0,18,18,0,11,22,8,28,14,3,0,61,8,37,2,3,7,68,96,15,26,147,114,28,67,157,140,1,134,86,101,4,62,79,37,91,176,138,152,13,20,29,36,71,53,99,23,1,110,151,136,0,105,80,12,112,99,61,65,86,113,8,101,160,30,4,124,105,0,19,72,23,0,115,132,27,191,16,110,9,0,0,0,1,5,11,92,34,31,79,11,2,0,0,23,116,158,14,7,0,23,4,41,50,43,27,75,14,109,100,108,74,101,72,108,14,42,13,52,0,2,56,81,7,114,4,90,0,85,7,20,30,47,1,0,0,2,15,50,30,24,97,22,150,43,60,18,96,46,18,124,49,124,94,0,17,24,0,11,25,7,31,13,4,0,60,8,35,2,4,17,50,95,6,22,152,98,14,78,138,97,6,156,73,101,16,85,102,9,70,184,118,108,128

Sequence (310 aa):
KIVKYPDPILRRRSEEVTNFDDNLKRVVRKMFDIMYESKGIGLSAPQVNISKRIIVWNRIFINPSIVEQSLVKLKLIEGCLSFPGIEGKVERPSIVSISYYDINGYKHLKILKGIHSRIFQHEFDHLNGTLFIDKMTQVDKKKVRPKLNELIRDKIVKYPDPILRRRSEEVTNFDDNLKRVVRKMFDIMYESKGIGLSAPQVNISKRIIVWNRIFINPSIVEQSLVKLKLIEGCLSFPGIEGKVERPSIVSISYYDINGYKHLKILKGIHSRIFQHEFDHLNGTLFIDKMTQVDKKKVRPKLNELIRDYK

CATH classification: 3.90.45.10

Organism: Plasmodium falciparum (isolate 3D7) (NCBI:txid36329)

Radius of gyration: 24.51 Å; Cα contacts (8 Å, |Δi|>4): 612; chains: 2; bounding box: 69×45×59 Å

GO terms:
  GO:0020011 apicoplast (C, IDA)
  GO:0031365 N-terminal protein amino acid modification (P, IDA)
  GO:0008198 ferrous iron binding (F, TAS)

B-factor: mean 39.59, std 15.53, range [16.33, 100.6]

Nearest PDB structures (foldseek):
  1rl4-assembly1_A  TM=1.007E+00  e=9.110E-31  Plasmodium falciparum 3D7
  1rqc-assembly6_F  TM=9.884E-01  e=7.315E-27  Plasmodium falciparum
  3pn3-assembly1_A  TM=9.716E-01  e=3.321E-18  Arabidopsis thaliana
  3pn6-assembly2_B  TM=9.842E-01  e=1.084E-17  Arabidopsis thaliana
  3cpm-assembly1_A  TM=9.733E-01  e=2.481E-17  unclassified

Foldseek 3Di:
DWAAPPPCLLQAQAAADDDLDDVLVVLVVVLVVVCVVLVHQKDASSRVVHRAQWIDGVFIFGPKDWDDADPDKDWDWDDDPRQPPAIAIAIDGQKTWMWGAHSNGDIDTDIDGDPCRVVCVQRNCSNNSHHRLVRGDPVSVVVCVVSSVVSVVD/DFAAPPPCLLQAQAAADDDLDDVLVVLVVVLVVVCVVLVHQKDASSRVVHRAQWIGGPFIFGPKDWDDADPDKFWDWDDDPNQPPDIAIAIDGQKIWMWGAHSNGHIDTDIDGDPRRVVVVQRSCSNNSHHRLVGGPPVSVVVCVVVSVVSVVVVD

InterPro domains:
  IPR023635 Peptide deformylase [MF_00163] (63-227)
  IPR023635 Peptide deformylase [PF01327] (66-217)
  IPR023635 Peptide deformylase [PR01576] (94-123)
  IPR023635 Peptide deformylase [PR01576] (154-165)
  IPR023635 Peptide deformylase [PR01576] (166-184)
  IPR023635 Peptide deformylase [PR01576] (185-214)
  IPR023635 Peptide deformylase [PTHR10458] (58-233)
  IPR023635 Peptide deformylase [TIGR00079] (66-224)
  IPR023635 Peptide deformylase [cd00487] (67-208)
  IPR036821 Peptide deformylase superfamily [G3DSA:3.90.45.10] (57-240)
  IPR036821 Peptide deformylase superfamily [SSF56420] (65-234)